Protein AF-A0A959CF99-F1 (afdb_monomer)

Radius of gyration: 17.55 Å; Cα contacts (8 Å, |Δi|>4): 174; chains: 1; bounding box: 44×39×46 Å

Solvent-accessible surface area (backbone atoms only — not comparable to full-atom values): 12104 Å² total; per-residue (Å²): 133,58,72,71,63,48,54,52,48,55,50,48,69,64,35,32,87,78,57,37,67,69,55,38,36,62,76,37,41,55,61,47,50,51,50,48,51,56,50,49,53,51,46,68,76,58,77,48,54,66,66,48,52,50,52,52,52,51,53,37,53,55,23,59,67,39,92,48,68,54,38,34,53,50,21,55,39,49,51,54,51,49,58,48,48,54,50,53,52,51,54,45,62,74,69,56,76,66,90,69,86,73,82,76,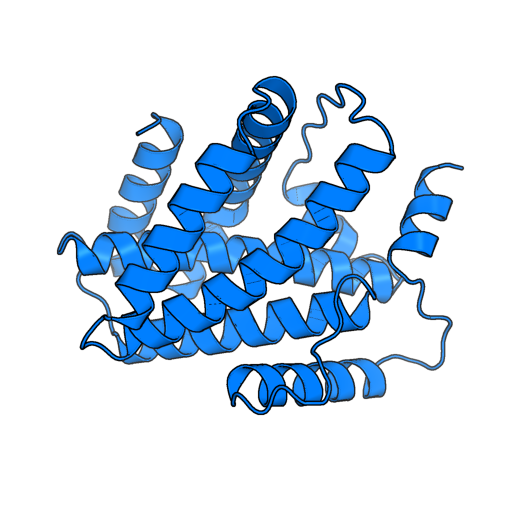56,57,67,57,48,57,53,36,50,72,44,91,48,64,49,49,22,40,49,26,51,28,51,53,33,48,41,46,45,53,40,51,53,53,52,51,52,34,38,77,69,71,74,42,92,76,64,60,66,62,50,41,51,49,50,54,50,36,42,22,51,28,50,12,31,34,40,67,29,60,72,40,76,84,61,87,88,54,78,51,68,63,50,49,48,15,54,51,50,29,52,54,54,57,71,70,50,72,98,67,87,78,49,37,52,76,50,54,55,58,61,74,75,110

Structure (mmCIF, N/CA/C/O backbone):
data_AF-A0A959CF99-F1
#
_entry.id   AF-A0A959CF99-F1
#
loop_
_atom_site.group_PDB
_atom_site.id
_atom_site.type_symbol
_atom_site.label_atom_id
_atom_site.label_alt_id
_atom_site.label_comp_id
_atom_site.label_asym_id
_atom_site.label_entity_id
_atom_site.label_seq_id
_atom_site.pdbx_PDB_ins_code
_atom_site.Cartn_x
_atom_site.Cartn_y
_atom_site.Cartn_z
_atom_site.occupancy
_atom_site.B_iso_or_equiv
_atom_site.auth_seq_id
_atom_site.auth_comp_id
_atom_site.auth_asym_id
_atom_site.auth_atom_id
_atom_site.pdbx_PDB_model_num
ATOM 1 N N . MET A 1 1 ? 3.946 9.523 20.138 1.00 56.31 1 MET A N 1
ATOM 2 C CA . MET A 1 1 ? 3.436 9.797 18.776 1.00 56.31 1 MET A CA 1
ATOM 3 C C . MET A 1 1 ? 3.945 11.173 18.366 1.00 56.31 1 MET A C 1
ATOM 5 O O . MET A 1 1 ? 4.042 12.015 19.250 1.00 56.31 1 MET A O 1
ATOM 9 N N . SER A 1 2 ? 4.379 11.394 17.120 1.00 71.50 2 SER A N 1
ATOM 10 C CA . SER A 1 2 ? 4.836 12.730 16.695 1.00 71.50 2 SER A CA 1
ATOM 11 C C . SER A 1 2 ? 3.634 13.654 16.459 1.00 71.50 2 SER A C 1
ATOM 13 O O . SER A 1 2 ? 2.541 13.170 16.168 1.00 71.50 2 SER A O 1
ATOM 15 N N . ARG A 1 3 ? 3.836 14.975 16.557 1.00 78.00 3 ARG A N 1
ATOM 16 C CA . ARG A 1 3 ? 2.791 15.983 16.298 1.00 78.00 3 ARG A CA 1
ATOM 17 C C . ARG A 1 3 ? 2.165 15.831 14.904 1.00 78.00 3 ARG A C 1
ATOM 19 O O . ARG A 1 3 ? 0.949 15.819 14.793 1.00 78.00 3 ARG A O 1
ATOM 26 N N . ALA A 1 4 ? 2.989 15.591 13.883 1.00 74.31 4 ALA A N 1
ATOM 27 C CA . ALA A 1 4 ? 2.528 15.392 12.506 1.00 74.31 4 ALA A CA 1
ATOM 28 C C . ALA A 1 4 ? 1.621 14.156 12.345 1.00 74.31 4 ALA A C 1
ATOM 30 O O . ALA A 1 4 ? 0.632 14.195 11.624 1.00 74.31 4 ALA A O 1
ATOM 31 N N . SER A 1 5 ? 1.919 13.051 13.042 1.00 78.50 5 SER A N 1
ATOM 32 C CA . SER A 1 5 ? 1.045 11.870 13.011 1.00 78.50 5 SER A CA 1
ATOM 33 C C . SER A 1 5 ? -0.289 12.106 13.718 1.00 78.50 5 SER A C 1
ATOM 35 O O . SER A 1 5 ? -1.276 11.486 13.339 1.00 78.50 5 SER A O 1
ATOM 37 N N . GLN A 1 6 ? -0.325 12.976 14.733 1.00 83.81 6 GLN A N 1
ATOM 38 C CA . GLN A 1 6 ? -1.572 13.343 15.401 1.00 83.81 6 GLN A CA 1
ATOM 39 C C . GLN A 1 6 ? -2.431 14.246 14.510 1.00 83.81 6 GLN A C 1
ATOM 41 O O . GLN A 1 6 ? -3.610 13.972 14.353 1.00 83.81 6 GLN A O 1
ATOM 46 N N . GLU A 1 7 ? -1.830 15.240 13.851 1.00 86.81 7 GLU A N 1
ATOM 47 C CA . GLU A 1 7 ? -2.536 16.124 12.911 1.00 86.81 7 GLU A CA 1
ATOM 48 C C . GLU A 1 7 ? -3.186 15.327 11.762 1.00 86.81 7 GLU A C 1
ATOM 50 O O . GLU A 1 7 ? -4.342 15.565 11.422 1.00 86.81 7 GLU A O 1
ATOM 55 N N . ILE A 1 8 ? -2.498 14.314 11.220 1.00 89.69 8 ILE A N 1
ATOM 56 C CA . ILE A 1 8 ? -3.073 13.396 10.220 1.00 89.69 8 ILE A CA 1
ATOM 57 C C . ILE A 1 8 ? -4.272 12.622 10.783 1.00 89.69 8 ILE A C 1
ATOM 59 O O . ILE A 1 8 ? -5.280 12.484 10.095 1.00 89.69 8 ILE A O 1
ATOM 63 N N . ILE A 1 9 ? -4.179 12.115 12.015 1.00 90.12 9 ILE A N 1
ATOM 64 C CA . ILE A 1 9 ? -5.287 11.397 12.659 1.00 90.12 9 ILE A CA 1
ATOM 65 C C . ILE A 1 9 ? -6.494 12.310 12.830 1.00 90.12 9 ILE A C 1
ATOM 67 O O . ILE A 1 9 ? -7.588 11.932 12.419 1.00 90.12 9 ILE A O 1
ATOM 71 N N . ASP A 1 10 ? -6.286 13.514 13.359 1.00 89.94 10 ASP A N 1
ATOM 72 C CA . ASP A 1 10 ? -7.356 14.484 13.586 1.00 89.94 10 ASP A CA 1
ATOM 73 C C . ASP A 1 10 ? -8.046 14.843 12.255 1.00 89.94 10 ASP A C 1
ATOM 75 O O . ASP A 1 10 ? -9.273 14.932 12.173 1.00 89.94 10 ASP A O 1
ATOM 79 N N . LEU A 1 11 ? -7.270 14.983 11.173 1.00 91.81 11 LEU A N 1
ATOM 80 C CA . LEU A 1 11 ? -7.802 15.222 9.832 1.00 91.81 11 LEU A CA 1
ATOM 81 C C . LEU A 1 11 ? -8.588 14.026 9.280 1.00 91.81 11 LEU A C 1
ATOM 83 O O . LEU A 1 11 ? -9.613 14.244 8.632 1.00 91.81 11 LEU A O 1
ATOM 87 N N . ILE A 1 12 ? -8.141 12.788 9.516 1.00 92.88 12 ILE A N 1
ATOM 88 C CA . ILE A 1 12 ? -8.877 11.577 9.119 1.00 92.88 12 ILE A CA 1
ATOM 89 C C . ILE A 1 12 ? -10.204 11.505 9.878 1.00 92.88 12 ILE A C 1
ATOM 91 O O . ILE A 1 12 ? -11.247 11.382 9.241 1.00 92.88 12 ILE A O 1
ATOM 95 N N . GLU A 1 13 ? -10.179 11.630 11.207 1.00 92.38 13 GLU A N 1
ATOM 96 C CA . GLU A 1 13 ? -11.376 11.581 12.057 1.00 92.38 13 GLU A CA 1
ATOM 97 C C . GLU A 1 13 ? -12.394 12.659 11.654 1.00 92.38 13 GLU A C 1
ATOM 99 O O . GLU A 1 13 ? -13.592 12.389 11.576 1.00 92.38 13 GLU A O 1
ATOM 104 N N . PHE A 1 14 ? -11.922 13.864 11.318 1.00 92.19 14 PHE A N 1
ATOM 105 C CA . PHE A 1 14 ? -12.788 14.961 10.894 1.00 92.19 14 PHE A CA 1
ATOM 106 C C . PHE A 1 14 ? -13.371 14.776 9.483 1.0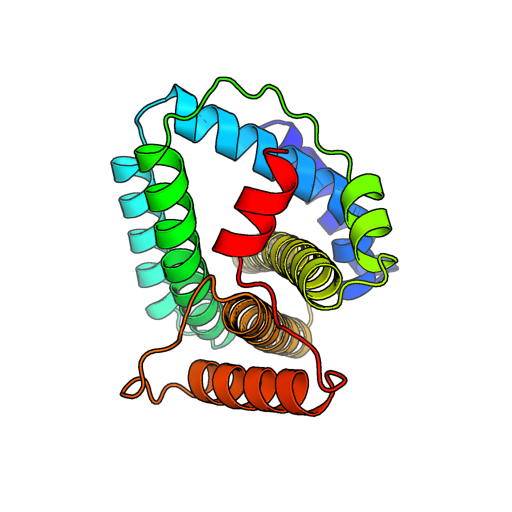0 92.19 14 PHE A C 1
ATOM 108 O O . PHE A 1 14 ? -14.553 15.051 9.262 1.00 92.19 14 PHE A O 1
ATOM 115 N N . ARG A 1 15 ? -12.552 14.363 8.504 1.00 93.38 15 ARG A N 1
ATOM 116 C CA . ARG A 1 15 ? -12.935 14.341 7.078 1.00 93.38 15 ARG A CA 1
ATOM 117 C C . ARG A 1 15 ? -13.672 13.072 6.670 1.00 93.38 15 ARG A C 1
ATOM 119 O O . ARG A 1 15 ? -14.562 13.161 5.822 1.00 93.38 15 ARG A O 1
ATOM 126 N N . LEU A 1 16 ? -13.332 11.924 7.258 1.00 92.31 16 LEU A N 1
ATOM 127 C CA . LEU A 1 16 ? -13.865 10.631 6.832 1.00 92.31 16 LEU A CA 1
ATOM 128 C C . LEU A 1 16 ? -15.401 10.575 6.844 1.00 92.31 16 LEU A C 1
ATOM 130 O O . LEU A 1 16 ? -15.962 10.170 5.825 1.00 92.31 16 LEU A O 1
ATOM 134 N N . PRO A 1 17 ? -16.105 11.050 7.894 1.00 90.12 17 PRO A N 1
ATOM 135 C CA . PRO A 1 17 ? -17.570 11.022 7.913 1.00 90.12 17 PRO A CA 1
ATOM 136 C C . PRO A 1 17 ? -18.222 11.918 6.850 1.00 90.12 17 PRO A C 1
ATOM 138 O O . PRO A 1 17 ? -19.379 11.717 6.502 1.00 90.12 17 PRO A O 1
ATOM 141 N N . GLN A 1 18 ? -17.499 12.927 6.352 1.00 92.31 18 GLN A N 1
ATOM 142 C CA . GLN A 1 18 ? -18.022 13.931 5.419 1.00 92.31 18 GLN A CA 1
ATOM 143 C C . GLN A 1 18 ? -17.747 13.573 3.955 1.00 92.31 18 GLN A C 1
ATOM 145 O O . GLN A 1 18 ? -18.551 13.888 3.083 1.00 92.31 18 GLN A O 1
ATOM 150 N N . LYS A 1 19 ? -16.588 12.963 3.686 1.00 92.69 19 LYS A N 1
ATOM 151 C CA . LYS A 1 19 ? -16.043 12.762 2.334 1.00 92.69 19 LYS A CA 1
ATOM 152 C C . LYS A 1 19 ? -15.896 11.290 1.940 1.00 92.69 19 LYS A C 1
ATOM 154 O O . LYS A 1 19 ? -15.653 10.986 0.778 1.00 92.69 19 LYS A O 1
ATOM 159 N N . GLY A 1 20 ? -16.020 10.370 2.896 1.00 93.12 20 GLY A N 1
ATOM 160 C CA . GLY A 1 20 ? -15.750 8.951 2.680 1.00 93.12 20 GLY A CA 1
ATOM 161 C C . GLY A 1 20 ? -14.254 8.624 2.617 1.00 93.12 20 GLY A C 1
ATOM 162 O O . GLY A 1 20 ? -13.389 9.502 2.719 1.00 93.12 20 GLY A O 1
ATOM 163 N N . LEU A 1 21 ? -13.948 7.331 2.480 1.00 94.00 21 LEU A N 1
ATOM 164 C CA . LEU A 1 21 ? -12.597 6.782 2.624 1.00 94.00 21 LEU A CA 1
ATOM 165 C C . LEU A 1 21 ? -11.630 7.239 1.532 1.00 94.00 21 LEU A C 1
ATOM 167 O O . LEU A 1 21 ? -10.561 7.769 1.842 1.00 94.00 21 LEU A O 1
ATOM 171 N N . ASP A 1 22 ? -12.009 7.058 0.268 1.00 94.25 22 ASP A N 1
ATOM 172 C CA . ASP A 1 22 ? -11.121 7.333 -0.864 1.00 94.25 22 ASP A CA 1
ATOM 173 C C . ASP A 1 22 ? -10.757 8.825 -0.961 1.00 94.25 22 ASP A C 1
ATOM 175 O O . ASP A 1 22 ? -9.572 9.164 -1.008 1.00 94.25 22 ASP A O 1
ATOM 179 N N . GLU A 1 23 ? -11.744 9.728 -0.891 1.00 95.56 23 GLU A N 1
ATOM 180 C CA . GLU A 1 23 ? -11.494 11.174 -0.967 1.00 95.56 23 GLU A CA 1
ATOM 181 C C . GLU A 1 23 ? -10.673 11.670 0.233 1.00 95.56 23 GLU A C 1
ATOM 183 O O . GLU A 1 23 ? -9.749 12.471 0.064 1.00 95.56 23 GLU A O 1
ATOM 188 N N . THR A 1 24 ? -10.955 11.164 1.440 1.00 95.75 24 THR A N 1
ATOM 189 C CA . THR A 1 24 ? -10.210 11.544 2.649 1.00 95.75 24 THR A CA 1
ATOM 190 C C . THR A 1 24 ? -8.742 11.162 2.541 1.00 95.75 24 THR A C 1
ATOM 192 O O . THR A 1 24 ? -7.877 12.009 2.758 1.00 95.75 24 THR A O 1
ATOM 195 N N . ILE A 1 25 ? -8.444 9.914 2.165 1.00 96.50 25 ILE A N 1
ATOM 196 C CA . ILE A 1 25 ? -7.063 9.435 2.058 1.00 96.50 25 ILE A CA 1
ATOM 197 C C . ILE A 1 25 ? -6.319 10.161 0.931 1.00 96.50 25 ILE A C 1
ATOM 199 O O . ILE A 1 25 ? -5.191 10.612 1.138 1.00 96.50 25 ILE A O 1
ATOM 203 N N . ARG A 1 26 ? -6.933 10.327 -0.249 1.00 95.94 26 ARG A N 1
ATOM 204 C CA . ARG A 1 26 ? -6.304 11.044 -1.375 1.00 95.94 26 ARG A CA 1
ATOM 205 C C . ARG A 1 26 ? -6.007 12.499 -1.042 1.00 95.94 26 ARG A C 1
ATOM 207 O O . ARG A 1 26 ? -4.943 12.999 -1.397 1.00 95.94 26 ARG A O 1
ATOM 214 N N . GLY A 1 27 ? -6.914 13.160 -0.325 1.00 94.94 27 GLY A N 1
ATOM 215 C CA . GLY A 1 27 ? -6.742 14.537 0.135 1.00 94.94 27 GLY A CA 1
ATOM 216 C C . GLY A 1 27 ? -5.634 14.730 1.178 1.00 94.94 27 GLY A C 1
ATOM 217 O O . GLY A 1 27 ? -5.359 15.873 1.533 1.00 94.94 27 GLY A O 1
ATOM 218 N N . LEU A 1 28 ? -5.028 13.643 1.669 1.00 95.81 28 LEU A N 1
ATOM 219 C CA . LEU A 1 28 ? -3.917 13.632 2.628 1.00 95.81 28 LEU A CA 1
ATOM 220 C C . LEU A 1 28 ? -2.621 13.067 2.024 1.00 95.81 28 LEU A C 1
ATOM 222 O O . LEU A 1 28 ? -1.639 12.855 2.732 1.00 95.81 28 LEU A O 1
ATOM 226 N N . PHE A 1 29 ? -2.578 12.813 0.711 1.00 95.31 29 PHE A N 1
ATOM 227 C CA . PHE A 1 29 ? -1.364 12.334 0.044 1.00 95.31 29 PHE A CA 1
ATOM 228 C C . PHE A 1 29 ? -0.125 13.213 0.275 1.00 95.31 29 PHE A C 1
ATOM 230 O O . PHE A 1 29 ? 0.939 12.630 0.509 1.00 95.31 29 PHE A O 1
ATOM 237 N N . PRO A 1 30 ? -0.210 14.560 0.245 1.00 93.12 30 PRO A N 1
ATOM 238 C CA . PRO A 1 30 ? 0.932 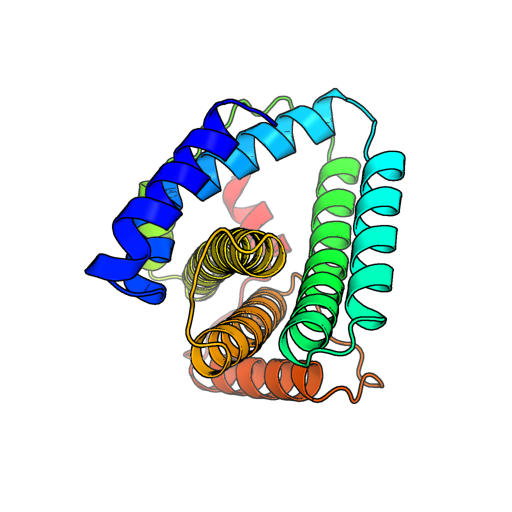15.403 0.584 1.00 93.12 30 PRO A CA 1
ATOM 239 C C . PRO A 1 30 ? 1.445 15.149 2.006 1.00 93.12 30 PRO A C 1
ATOM 241 O O . PRO A 1 30 ? 2.643 14.936 2.186 1.00 93.12 30 PRO A O 1
ATOM 244 N N . ASP A 1 31 ? 0.540 15.068 2.985 1.00 92.94 31 ASP A N 1
ATOM 245 C CA . ASP A 1 31 ? 0.875 14.850 4.396 1.00 92.94 31 ASP A CA 1
ATOM 246 C C . ASP A 1 31 ? 1.504 13.465 4.628 1.00 92.94 31 ASP A C 1
ATOM 248 O O . ASP A 1 31 ? 2.502 13.329 5.342 1.00 92.94 31 ASP A O 1
ATOM 252 N N . PHE A 1 32 ? 0.969 12.420 3.984 1.00 93.38 32 PHE A N 1
ATOM 253 C CA . PHE A 1 32 ? 1.547 11.075 4.048 1.00 93.38 32 PHE A CA 1
ATOM 254 C C . PHE A 1 32 ? 2.937 11.017 3.413 1.00 93.38 32 PHE A C 1
ATOM 256 O O . PHE A 1 32 ? 3.834 10.370 3.962 1.00 93.38 32 PHE A O 1
ATOM 263 N N . LEU A 1 33 ? 3.143 11.698 2.281 1.00 92.12 33 LEU A N 1
ATOM 264 C CA . LEU A 1 33 ? 4.447 11.745 1.625 1.00 92.12 33 LEU A CA 1
ATOM 265 C C . LEU A 1 33 ? 5.473 12.450 2.515 1.00 92.12 33 LEU A C 1
ATOM 267 O O . LEU A 1 33 ? 6.557 11.909 2.738 1.00 92.12 33 LEU A O 1
ATOM 271 N N . GLU A 1 34 ? 5.116 13.604 3.076 1.00 89.12 34 GLU A N 1
ATOM 272 C CA . GLU A 1 34 ? 5.976 14.352 3.992 1.00 89.12 34 GLU A CA 1
ATOM 273 C C . GLU A 1 34 ? 6.340 13.515 5.228 1.00 89.12 34 GLU A C 1
ATOM 275 O O . GLU A 1 34 ? 7.517 13.399 5.590 1.00 89.12 34 GLU A O 1
ATOM 280 N N . LEU A 1 35 ? 5.351 12.868 5.857 1.00 87.31 35 LEU A N 1
ATOM 281 C CA . LEU A 1 35 ? 5.587 11.990 7.001 1.00 87.31 35 LEU A CA 1
ATOM 282 C C . LEU A 1 35 ? 6.542 10.848 6.635 1.00 87.31 35 LEU A C 1
ATOM 284 O O . LEU A 1 35 ? 7.470 10.550 7.392 1.00 87.31 35 LEU A O 1
ATOM 288 N N . ARG A 1 36 ? 6.343 10.218 5.474 1.00 87.25 36 ARG A N 1
ATOM 289 C CA . ARG A 1 36 ? 7.182 9.115 5.002 1.00 87.25 36 ARG A CA 1
ATOM 290 C C . ARG A 1 36 ? 8.622 9.556 4.758 1.00 87.25 36 ARG A C 1
ATOM 292 O O . ARG A 1 36 ? 9.534 8.841 5.173 1.00 87.25 36 ARG A O 1
ATOM 299 N N . LEU A 1 37 ? 8.841 10.721 4.145 1.00 85.38 37 LEU A N 1
ATOM 300 C CA . LEU A 1 37 ? 10.181 11.278 3.935 1.00 85.38 37 LEU A CA 1
ATOM 301 C C . LEU A 1 37 ? 10.884 11.549 5.274 1.00 85.38 37 LEU A C 1
ATOM 303 O O . LEU A 1 37 ? 12.015 11.097 5.466 1.00 85.38 37 LEU A O 1
ATOM 307 N N . LYS A 1 38 ? 10.190 12.162 6.245 1.00 81.56 38 LYS A N 1
ATOM 308 C CA . LYS A 1 38 ? 10.717 12.381 7.608 1.00 81.56 38 LYS A CA 1
ATOM 309 C C . LYS A 1 38 ? 11.081 11.069 8.306 1.00 81.56 38 LYS A C 1
ATOM 311 O O . LYS A 1 38 ? 12.138 10.960 8.929 1.00 81.56 38 LYS A O 1
ATOM 316 N N . VAL A 1 39 ? 10.223 10.051 8.201 1.00 79.81 39 VAL A N 1
ATOM 317 C CA . VAL A 1 39 ? 10.494 8.718 8.764 1.00 79.81 39 VAL A CA 1
ATOM 318 C C . VAL A 1 39 ? 11.689 8.063 8.070 1.00 79.81 39 VAL A C 1
ATOM 320 O O . VAL A 1 39 ? 12.532 7.486 8.755 1.00 79.81 39 VAL A O 1
ATOM 323 N N . GLY A 1 40 ? 11.795 8.169 6.745 1.00 77.44 40 GLY A N 1
ATOM 324 C CA . GLY A 1 40 ? 12.915 7.648 5.962 1.00 77.44 40 GLY A CA 1
ATOM 325 C C . GLY A 1 40 ? 14.251 8.269 6.371 1.00 77.44 40 GLY A C 1
ATOM 326 O O . GLY A 1 40 ? 15.185 7.538 6.700 1.00 77.44 40 GLY A O 1
ATOM 327 N N . GLN A 1 41 ? 14.312 9.601 6.451 1.00 76.81 41 GLN A N 1
ATOM 328 C CA . GLN A 1 41 ? 15.489 10.342 6.923 1.00 76.81 41 GLN A CA 1
ATOM 329 C C . GLN A 1 41 ? 15.893 9.909 8.335 1.00 76.81 41 GLN A C 1
ATOM 331 O O . GLN A 1 41 ? 17.052 9.581 8.587 1.00 76.81 41 GLN A O 1
ATOM 336 N N . TRP A 1 42 ? 14.922 9.813 9.248 1.00 75.25 42 TRP A N 1
ATOM 337 C CA . TRP A 1 42 ? 15.170 9.358 10.614 1.00 75.25 42 TRP A CA 1
ATOM 338 C C . TRP A 1 42 ? 15.706 7.914 10.667 1.00 75.25 42 TRP A C 1
ATOM 340 O O . TRP A 1 42 ? 16.601 7.613 11.459 1.00 75.25 42 TRP A O 1
ATOM 350 N N . ILE A 1 43 ? 15.192 7.009 9.824 1.00 73.06 43 ILE A N 1
ATOM 351 C CA . ILE A 1 43 ? 15.655 5.613 9.747 1.00 73.06 43 ILE A CA 1
ATOM 352 C C . ILE A 1 43 ? 17.106 5.542 9.257 1.00 73.06 43 ILE A C 1
ATOM 354 O O . ILE A 1 43 ? 17.893 4.775 9.818 1.00 73.06 43 ILE A O 1
ATOM 358 N N . ILE A 1 44 ? 17.445 6.323 8.229 1.00 72.31 44 ILE A N 1
ATOM 359 C CA . ILE A 1 44 ? 18.788 6.377 7.642 1.00 72.31 44 ILE A CA 1
ATOM 360 C C . ILE A 1 44 ? 19.789 6.947 8.656 1.00 72.31 44 ILE A C 1
ATOM 362 O O . ILE A 1 44 ? 20.832 6.339 8.881 1.00 72.31 44 ILE A O 1
ATOM 366 N N . ALA A 1 45 ? 19.443 8.047 9.330 1.00 72.50 45 ALA A N 1
ATOM 367 C CA . ALA A 1 45 ? 20.308 8.694 10.317 1.00 72.50 45 ALA A CA 1
ATOM 368 C C . ALA A 1 45 ? 20.510 7.859 11.597 1.00 72.50 45 ALA A C 1
ATOM 370 O O . ALA A 1 45 ? 21.552 7.934 12.243 1.00 72.50 45 ALA A O 1
ATOM 371 N N . GLY A 1 46 ? 19.507 7.071 11.995 1.00 64.38 46 GLY A N 1
ATOM 372 C CA . GLY A 1 46 ? 19.456 6.464 13.325 1.00 64.38 46 GLY A CA 1
ATOM 373 C C . GLY A 1 46 ? 20.041 5.056 13.471 1.00 64.38 46 GLY A C 1
ATOM 374 O O . GLY A 1 46 ? 19.961 4.525 14.576 1.00 64.38 46 GLY A O 1
ATOM 375 N N . ASN A 1 47 ? 20.530 4.404 12.405 1.00 60.12 47 ASN A N 1
ATOM 376 C CA . ASN A 1 47 ? 21.016 3.003 12.396 1.00 60.12 47 ASN A CA 1
ATOM 377 C C . ASN A 1 47 ? 20.104 1.962 13.109 1.00 60.12 47 ASN A C 1
ATOM 379 O O . ASN A 1 47 ? 20.515 0.842 13.397 1.00 60.12 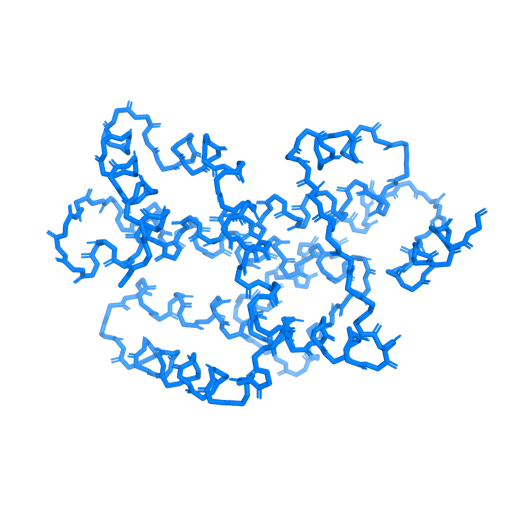47 ASN A O 1
ATOM 383 N N . ASN A 1 48 ? 18.828 2.283 13.352 1.00 64.69 48 ASN A N 1
ATOM 384 C CA . ASN A 1 48 ? 17.888 1.508 14.179 1.00 64.69 48 ASN A CA 1
ATOM 385 C C . ASN A 1 48 ? 16.964 0.586 13.359 1.00 64.69 48 ASN A C 1
ATOM 387 O O . ASN A 1 48 ? 15.894 0.177 13.823 1.00 64.69 48 ASN A O 1
ATOM 391 N N . LEU A 1 49 ? 17.351 0.270 12.120 1.00 69.00 49 LEU A N 1
ATOM 392 C CA . LEU A 1 49 ? 16.498 -0.448 11.172 1.00 69.00 49 LEU A CA 1
ATOM 393 C C . LEU A 1 49 ? 16.095 -1.840 11.676 1.00 69.00 49 LEU A C 1
ATOM 395 O O . LEU A 1 49 ? 14.938 -2.221 11.539 1.00 69.00 49 LEU A O 1
ATOM 399 N N . GLU A 1 50 ? 17.020 -2.582 12.288 1.00 70.19 50 GLU A N 1
ATOM 400 C CA . GLU A 1 50 ? 16.751 -3.946 12.760 1.00 70.19 50 GLU A CA 1
ATOM 401 C C . GLU A 1 50 ? 15.704 -3.970 13.872 1.00 70.19 50 GLU A C 1
ATOM 403 O O . GLU A 1 50 ? 14.710 -4.685 13.764 1.00 70.19 50 GLU A O 1
ATOM 408 N N . ARG A 1 51 ? 15.851 -3.111 14.891 1.00 73.06 51 ARG A N 1
ATOM 409 C CA . ARG A 1 51 ? 14.866 -2.990 15.981 1.00 73.06 51 ARG A CA 1
ATOM 410 C C . ARG A 1 51 ? 13.472 -2.654 15.451 1.00 73.06 51 ARG A C 1
ATOM 412 O O . ARG A 1 51 ? 12.482 -3.205 15.928 1.00 73.06 51 ARG A O 1
ATOM 419 N N . ARG A 1 52 ? 13.384 -1.776 14.447 1.00 72.44 52 ARG A N 1
ATOM 420 C CA . ARG A 1 52 ? 12.104 -1.409 13.826 1.00 72.44 52 ARG A CA 1
ATOM 421 C C . ARG A 1 52 ? 11.532 -2.510 12.943 1.00 72.44 52 ARG A C 1
ATOM 423 O O . ARG A 1 52 ? 10.332 -2.750 13.005 1.00 72.44 52 ARG A O 1
ATOM 430 N N . SER A 1 53 ? 12.374 -3.209 12.188 1.00 72.31 53 SER A N 1
ATOM 431 C CA . SER A 1 53 ? 11.964 -4.383 11.416 1.00 72.31 53 SER A CA 1
ATOM 432 C C . SER A 1 53 ? 11.350 -5.447 12.328 1.00 72.31 53 SER A C 1
ATOM 434 O O . SER A 1 53 ? 10.302 -5.997 11.998 1.00 72.31 53 SER A O 1
ATOM 436 N N . THR A 1 54 ? 11.941 -5.692 13.502 1.00 78.88 54 THR A N 1
ATOM 437 C CA . THR A 1 54 ? 11.389 -6.622 14.499 1.00 78.88 54 THR A CA 1
ATOM 438 C C . THR A 1 54 ? 10.042 -6.148 15.045 1.00 78.88 54 THR A C 1
ATOM 440 O O . THR A 1 54 ? 9.116 -6.949 15.142 1.00 78.88 54 THR A O 1
ATOM 443 N N . ALA A 1 55 ? 9.893 -4.856 15.359 1.00 77.00 55 ALA A N 1
ATOM 444 C CA . ALA A 1 55 ? 8.624 -4.305 15.841 1.00 77.00 55 ALA A CA 1
ATOM 445 C C . ALA A 1 55 ? 7.497 -4.420 14.797 1.00 77.00 55 ALA A C 1
ATOM 447 O O . ALA A 1 55 ? 6.391 -4.838 15.133 1.00 77.00 55 ALA A O 1
ATOM 448 N N . VAL A 1 56 ? 7.788 -4.112 13.527 1.00 73.56 56 VAL A N 1
ATOM 449 C CA . VAL A 1 56 ? 6.837 -4.286 12.416 1.00 73.56 56 VAL A CA 1
ATOM 450 C C . VAL A 1 56 ? 6.476 -5.758 12.249 1.00 73.56 56 VAL A C 1
ATOM 452 O O . VAL A 1 56 ? 5.298 -6.087 12.168 1.00 73.56 56 VAL A O 1
ATOM 455 N N . HIS A 1 57 ? 7.466 -6.655 12.258 1.00 77.56 57 HIS A N 1
ATOM 456 C CA . HIS A 1 57 ? 7.215 -8.089 12.138 1.00 77.56 57 HIS A CA 1
ATOM 457 C C . HIS A 1 57 ? 6.327 -8.613 13.271 1.00 77.56 57 HIS A C 1
ATOM 459 O O . HIS A 1 57 ? 5.364 -9.325 13.003 1.00 77.56 57 HIS A O 1
ATOM 465 N N . LYS A 1 58 ? 6.587 -8.204 14.519 1.00 82.25 58 LYS A N 1
ATOM 466 C CA . LYS A 1 58 ? 5.734 -8.550 15.660 1.00 82.25 58 LYS A CA 1
ATOM 467 C C . LYS A 1 58 ? 4.298 -8.072 15.444 1.00 82.25 58 LYS A C 1
ATOM 469 O O . LYS A 1 58 ? 3.373 -8.849 15.641 1.00 82.25 58 LYS A O 1
ATOM 474 N N . LYS A 1 59 ? 4.109 -6.830 14.987 1.00 78.81 59 LYS A N 1
ATOM 475 C CA . LYS A 1 59 ? 2.767 -6.294 14.739 1.00 78.81 59 LYS A CA 1
ATOM 476 C C . LYS A 1 59 ? 2.029 -7.051 13.633 1.00 78.81 59 LYS A C 1
ATOM 478 O O . LYS A 1 59 ? 0.840 -7.304 13.768 1.00 78.81 59 LYS A O 1
ATOM 483 N N . VAL A 1 60 ? 2.729 -7.444 12.570 1.00 75.31 60 VAL A N 1
ATOM 484 C CA . VAL A 1 60 ? 2.169 -8.295 11.509 1.00 75.31 60 VAL A CA 1
ATOM 485 C C . VAL A 1 60 ? 1.715 -9.645 12.074 1.00 75.31 60 VAL A C 1
ATOM 487 O O . VAL A 1 60 ? 0.614 -10.082 11.767 1.00 75.31 60 VAL A O 1
ATOM 490 N N . GLN A 1 61 ? 2.511 -10.277 12.944 1.00 79.69 61 GLN A N 1
ATOM 491 C CA . GLN A 1 61 ? 2.123 -11.533 13.601 1.00 79.69 61 GLN A CA 1
ATOM 492 C C . GLN A 1 61 ? 0.899 -11.369 14.514 1.00 79.69 61 GLN A C 1
ATOM 494 O O . GLN A 1 61 ? 0.008 -12.209 14.483 1.00 79.69 61 GLN A O 1
ATOM 499 N N . GLU A 1 62 ? 0.816 -10.274 15.279 1.00 82.69 62 GLU A N 1
ATOM 500 C CA . GLU A 1 62 ? -0.375 -9.953 16.083 1.00 82.69 62 GLU A CA 1
ATOM 501 C C . GLU A 1 62 ? -1.631 -9.818 15.207 1.00 82.69 62 GLU A C 1
ATOM 503 O O . GLU A 1 62 ? -2.694 -10.291 15.587 1.00 82.69 62 GLU A O 1
ATOM 508 N N . LEU A 1 63 ? -1.514 -9.202 14.026 1.00 78.62 63 LEU A N 1
ATOM 509 C CA . LEU A 1 63 ? -2.635 -9.047 13.093 1.00 78.62 63 LEU A CA 1
ATOM 510 C C . LEU A 1 63 ? -3.028 -10.362 12.407 1.00 78.62 63 LEU A C 1
ATOM 512 O O . LEU A 1 63 ? -4.210 -10.594 12.183 1.00 78.62 63 LEU A O 1
ATOM 516 N N . TYR A 1 64 ? -2.072 -11.253 12.130 1.00 77.94 64 TYR A N 1
ATOM 517 C CA . TYR A 1 64 ? -2.383 -12.609 11.658 1.00 77.94 64 TYR A CA 1
ATOM 518 C C . TYR A 1 64 ? -3.147 -13.437 12.697 1.00 77.94 64 TYR A C 1
ATOM 520 O O . TYR A 1 64 ? -3.879 -14.350 12.331 1.00 77.94 64 TYR A O 1
ATOM 528 N N . GLN A 1 65 ? -2.975 -13.125 13.982 1.00 82.06 65 GLN A N 1
ATOM 529 C CA . GLN A 1 65 ? -3.711 -13.748 15.082 1.00 82.06 65 GLN A CA 1
ATOM 530 C C . GLN A 1 65 ? -5.058 -13.066 15.357 1.00 82.06 65 GLN A C 1
ATOM 532 O O . GLN A 1 65 ? -5.759 -13.479 16.278 1.00 82.06 65 GLN A O 1
ATOM 537 N N . SER A 1 66 ? -5.421 -12.030 14.593 1.00 79.62 66 SER A N 1
ATOM 538 C CA . SER A 1 66 ? -6.705 -11.358 14.761 1.00 79.62 66 SER A CA 1
ATOM 539 C C . SER A 1 66 ? -7.855 -12.281 14.366 1.00 79.62 66 SER A C 1
ATOM 541 O O . SER A 1 66 ? -7.797 -12.974 13.346 1.00 79.62 66 SER A O 1
ATOM 543 N N . GLU A 1 67 ? -8.916 -12.271 15.171 1.00 79.38 67 GLU A N 1
ATOM 544 C CA . GLU A 1 67 ? -10.148 -13.019 14.890 1.00 79.38 67 GLU A CA 1
ATOM 545 C C . GLU A 1 67 ? -10.995 -12.347 13.797 1.00 79.38 67 GLU A C 1
ATOM 547 O O . GLU A 1 67 ? -11.863 -12.987 13.207 1.00 79.38 67 GLU A O 1
ATOM 552 N N . ASP A 1 68 ? -10.739 -11.068 13.504 1.00 86.56 68 ASP A N 1
ATOM 553 C CA . ASP A 1 68 ? -11.441 -10.322 12.466 1.00 86.56 68 ASP A CA 1
ATOM 554 C C . ASP A 1 68 ? -10.754 -10.422 11.092 1.00 86.56 68 ASP A C 1
ATOM 556 O O . ASP A 1 68 ? -9.526 -10.387 10.963 1.00 86.56 68 ASP A O 1
ATOM 560 N N . GLU A 1 69 ? -11.572 -10.516 10.041 1.00 88.00 69 GLU A N 1
ATOM 561 C CA . GLU A 1 69 ? -11.109 -10.664 8.656 1.00 88.00 69 GLU A CA 1
ATOM 562 C C . GLU A 1 69 ? -10.272 -9.460 8.189 1.00 88.00 69 GLU A C 1
ATOM 564 O O . GLU A 1 69 ? -9.290 -9.627 7.464 1.00 88.00 69 GLU A O 1
ATOM 569 N N . VAL A 1 70 ? -10.617 -8.245 8.635 1.00 90.12 70 VAL A N 1
ATOM 570 C CA . VAL A 1 70 ? -9.918 -7.005 8.258 1.00 90.12 70 VAL A CA 1
ATOM 571 C C . VAL A 1 70 ? -8.463 -7.053 8.733 1.00 90.12 70 VAL A C 1
ATOM 573 O O . VAL A 1 70 ? -7.550 -6.721 7.974 1.00 90.12 70 VAL A O 1
ATOM 576 N N . GLY A 1 71 ? -8.236 -7.514 9.963 1.00 89.31 71 GLY A N 1
ATOM 577 C CA . GLY A 1 71 ? -6.926 -7.687 10.574 1.00 89.31 71 GLY A CA 1
ATOM 578 C C . GLY A 1 71 ? -6.065 -8.688 9.813 1.00 89.31 71 GLY A C 1
ATOM 579 O O . GLY A 1 71 ? -4.904 -8.392 9.525 1.00 89.31 71 GLY A O 1
ATOM 580 N N . GLN A 1 72 ? -6.638 -9.820 9.394 1.00 89.25 72 GLN A N 1
ATOM 581 C CA . GLN A 1 72 ? -5.928 -10.823 8.591 1.00 89.25 72 GLN A CA 1
ATOM 582 C C . GLN A 1 72 ? -5.554 -10.288 7.202 1.00 89.25 72 GLN A C 1
ATOM 584 O O . GLN A 1 72 ? -4.404 -10.412 6.776 1.00 89.25 72 GLN A O 1
ATOM 589 N N . ILE A 1 73 ? -6.484 -9.612 6.518 1.00 91.81 73 ILE A N 1
ATOM 590 C CA . ILE A 1 73 ? -6.220 -8.951 5.230 1.00 91.81 73 ILE A CA 1
ATOM 591 C C . ILE A 1 73 ? -5.118 -7.894 5.384 1.00 91.81 73 ILE A C 1
ATOM 593 O O . ILE A 1 73 ? -4.220 -7.794 4.543 1.00 91.81 73 ILE A O 1
ATOM 597 N N . MET A 1 74 ? -5.173 -7.098 6.454 1.00 93.44 74 MET A N 1
ATOM 598 C CA . MET A 1 74 ? -4.157 -6.095 6.751 1.00 93.44 74 MET A CA 1
ATOM 599 C C . MET A 1 74 ? -2.793 -6.747 7.007 1.00 93.44 74 MET A C 1
ATOM 601 O O . MET A 1 74 ? -1.778 -6.236 6.534 1.00 93.44 74 MET A O 1
ATOM 605 N N . ALA A 1 75 ? -2.749 -7.890 7.696 1.00 90.88 75 ALA A N 1
ATOM 606 C CA . ALA A 1 75 ? -1.519 -8.644 7.922 1.00 90.88 75 ALA A CA 1
ATOM 607 C C . ALA A 1 75 ? -0.886 -9.120 6.604 1.00 90.88 75 ALA A C 1
ATOM 609 O O . ALA A 1 75 ? 0.311 -8.909 6.391 1.00 90.88 75 ALA A O 1
ATOM 610 N N . GLU A 1 76 ? -1.683 -9.684 5.690 1.00 91.06 76 GLU A N 1
ATOM 611 C CA . GLU A 1 76 ? -1.222 -10.087 4.354 1.00 91.06 76 GLU A CA 1
ATOM 612 C C . GLU A 1 76 ? -0.684 -8.898 3.548 1.00 91.06 76 GLU A C 1
ATOM 614 O O . GLU A 1 76 ? 0.399 -8.964 2.958 1.00 91.06 76 GLU A O 1
ATOM 619 N N . ALA A 1 77 ? -1.409 -7.779 3.552 1.00 92.75 77 ALA A N 1
ATOM 620 C CA . ALA A 1 77 ? -1.009 -6.570 2.843 1.00 92.75 77 ALA A CA 1
ATOM 621 C C . ALA A 1 77 ? 0.288 -5.956 3.404 1.00 92.75 77 ALA A C 1
ATOM 623 O O . ALA A 1 77 ? 1.164 -5.519 2.645 1.00 92.75 77 ALA A O 1
ATOM 624 N N . LEU A 1 78 ? 0.444 -5.948 4.731 1.00 92.00 78 LEU A N 1
ATOM 625 C CA . LEU A 1 78 ? 1.660 -5.488 5.401 1.00 92.00 78 LEU A CA 1
ATOM 626 C C . LEU A 1 78 ? 2.848 -6.415 5.134 1.00 92.00 78 LEU A C 1
ATOM 628 O O . LEU A 1 78 ? 3.965 -5.921 4.989 1.00 92.00 78 LEU A O 1
ATOM 632 N N . ASP A 1 79 ? 2.634 -7.728 5.035 1.00 90.31 79 ASP A N 1
ATOM 633 C CA . ASP A 1 79 ? 3.684 -8.696 4.701 1.00 90.31 79 ASP A CA 1
ATOM 634 C C . ASP A 1 79 ? 4.266 -8.431 3.301 1.00 90.31 79 ASP A C 1
ATOM 636 O O . ASP A 1 79 ? 5.483 -8.292 3.141 1.00 90.31 79 ASP A O 1
ATOM 640 N N . ILE A 1 80 ? 3.401 -8.222 2.301 1.00 91.31 80 ILE A N 1
ATOM 641 C CA . ILE A 1 80 ? 3.809 -7.843 0.935 1.00 91.31 80 ILE A CA 1
ATOM 642 C C . ILE A 1 80 ? 4.559 -6.509 0.942 1.00 91.31 80 ILE A C 1
ATOM 644 O O . ILE A 1 80 ? 5.660 -6.396 0.395 1.00 91.31 80 ILE A O 1
ATOM 648 N N . THR A 1 81 ? 3.997 -5.498 1.606 1.00 89.44 81 THR A N 1
ATOM 649 C CA . THR A 1 81 ? 4.608 -4.164 1.690 1.00 89.44 81 THR A CA 1
ATOM 650 C C . THR A 1 81 ? 5.964 -4.212 2.400 1.00 89.44 81 THR A C 1
ATOM 652 O O . THR A 1 81 ? 6.909 -3.529 1.994 1.00 89.44 81 THR A O 1
ATOM 655 N N . SER A 1 82 ? 6.109 -5.067 3.419 1.00 87.69 82 SER A N 1
ATOM 656 C CA . SER A 1 82 ? 7.371 -5.308 4.123 1.00 87.69 82 SER A CA 1
ATOM 657 C C . SER A 1 82 ? 8.407 -5.969 3.216 1.00 87.69 82 SER A C 1
ATOM 659 O O . SER A 1 82 ? 9.563 -5.536 3.192 1.00 87.69 82 SER A O 1
ATOM 661 N N . ALA A 1 83 ? 8.012 -6.981 2.438 1.00 88.62 83 ALA A N 1
ATOM 662 C CA . ALA A 1 83 ? 8.894 -7.650 1.486 1.00 88.62 83 ALA A CA 1
ATOM 663 C C . ALA A 1 83 ? 9.450 -6.666 0.442 1.00 88.62 83 ALA A C 1
ATOM 665 O O . ALA A 1 83 ? 10.661 -6.638 0.210 1.00 88.62 83 ALA A O 1
ATOM 666 N N . ILE A 1 84 ? 8.595 -5.805 -0.117 1.00 89.62 84 ILE A N 1
ATOM 667 C CA . ILE A 1 84 ? 8.992 -4.767 -1.080 1.00 89.62 84 ILE A CA 1
ATOM 668 C C . ILE A 1 84 ? 9.906 -3.726 -0.414 1.00 89.62 84 ILE A C 1
ATOM 670 O O . ILE A 1 84 ? 10.987 -3.425 -0.923 1.00 89.62 84 ILE A O 1
ATOM 674 N N . SER A 1 85 ? 9.530 -3.224 0.765 1.00 84.38 85 SER A N 1
ATOM 675 C CA . SER A 1 85 ? 10.310 -2.213 1.496 1.00 84.38 85 SER A CA 1
ATOM 676 C C . SER A 1 85 ? 11.721 -2.694 1.842 1.00 84.38 85 SER A C 1
ATOM 678 O O . SER A 1 85 ? 12.675 -1.920 1.771 1.00 84.38 85 SER A O 1
ATOM 680 N N . LYS A 1 86 ? 11.893 -3.981 2.175 1.00 83.38 86 LYS A N 1
ATOM 681 C CA . LYS A 1 86 ? 13.216 -4.577 2.432 1.00 83.38 86 LYS A CA 1
ATOM 682 C C . LYS A 1 86 ? 14.129 -4.518 1.206 1.00 83.38 86 LYS A C 1
ATOM 684 O O . LYS A 1 86 ? 15.327 -4.287 1.370 1.00 83.38 86 LYS A O 1
ATOM 689 N N . ILE A 1 87 ? 13.587 -4.700 0.000 1.00 85.00 87 ILE A N 1
ATOM 690 C CA . ILE A 1 87 ? 14.357 -4.594 -1.249 1.00 85.00 87 ILE A CA 1
ATOM 691 C C . ILE A 1 87 ? 14.836 -3.156 -1.447 1.00 85.00 87 ILE A C 1
ATOM 693 O O . ILE A 1 87 ? 16.036 -2.943 -1.630 1.00 85.00 87 ILE A O 1
ATOM 697 N N . ILE A 1 88 ? 13.928 -2.182 -1.313 1.00 79.75 88 ILE A N 1
ATOM 698 C CA . ILE A 1 88 ? 14.240 -0.748 -1.431 1.00 79.75 88 ILE A CA 1
ATOM 699 C C . ILE A 1 88 ? 15.348 -0.366 -0.441 1.00 79.75 88 ILE A C 1
ATOM 701 O O . ILE A 1 88 ? 16.375 0.193 -0.819 1.00 79.75 88 ILE A O 1
ATOM 705 N N . LEU A 1 89 ? 15.188 -0.727 0.834 1.00 76.31 89 LEU A N 1
ATOM 706 C CA . LEU A 1 89 ? 16.153 -0.394 1.884 1.00 76.31 89 LEU A CA 1
ATOM 707 C C . LEU A 1 89 ? 17.529 -1.036 1.654 1.00 76.31 89 LEU A C 1
ATOM 709 O O . LEU A 1 89 ? 18.553 -0.413 1.940 1.00 76.31 89 LEU A O 1
ATOM 713 N N . LYS A 1 90 ? 17.576 -2.268 1.129 1.00 76.31 90 LYS A N 1
ATOM 714 C CA . LYS A 1 90 ? 18.837 -2.938 0.778 1.00 76.31 90 LYS A CA 1
ATOM 715 C C . LYS A 1 90 ? 19.565 -2.192 -0.344 1.00 76.31 90 LYS A C 1
ATOM 717 O O . LYS A 1 90 ? 20.777 -2.005 -0.246 1.00 76.31 90 LYS A O 1
ATOM 722 N N . GLN A 1 91 ? 18.834 -1.740 -1.364 1.00 72.75 91 GLN A N 1
ATOM 723 C CA . GLN A 1 91 ? 19.394 -0.953 -2.466 1.00 72.75 91 GLN A CA 1
ATOM 724 C C . GLN A 1 91 ? 19.940 0.395 -1.973 1.00 72.75 91 GLN A C 1
ATOM 726 O O . GLN A 1 91 ? 21.091 0.718 -2.266 1.00 72.75 91 GLN A O 1
ATOM 731 N N . VAL A 1 92 ? 19.186 1.120 -1.137 1.00 68.94 92 VAL A N 1
ATOM 732 C CA . VAL A 1 92 ? 19.627 2.397 -0.537 1.00 68.94 92 VAL A CA 1
ATOM 733 C C . VAL A 1 92 ? 20.917 2.227 0.274 1.00 68.94 92 VAL A C 1
ATOM 735 O O . VAL A 1 92 ? 21.856 3.000 0.108 1.00 68.94 92 VAL A O 1
ATOM 738 N N . ARG A 1 93 ? 21.018 1.179 1.107 1.00 65.94 93 ARG A N 1
ATOM 739 C CA . ARG A 1 93 ? 22.238 0.899 1.890 1.00 65.94 93 ARG A CA 1
ATOM 740 C C . ARG A 1 93 ? 23.456 0.616 1.015 1.00 65.94 93 ARG A C 1
ATOM 742 O O . ARG A 1 93 ? 24.542 1.089 1.327 1.00 65.94 93 ARG A O 1
ATOM 749 N N . SER A 1 94 ? 23.281 -0.149 -0.063 1.00 62.97 94 SER A N 1
ATOM 750 C CA . SER A 1 94 ? 24.392 -0.532 -0.945 1.00 62.97 94 SER A CA 1
ATOM 751 C C . SER A 1 94 ? 25.003 0.635 -1.723 1.00 62.97 94 SER A C 1
ATOM 753 O O . SER A 1 94 ? 26.170 0.561 -2.093 1.00 62.97 94 SER A O 1
ATOM 755 N N . LYS A 1 95 ? 24.239 1.710 -1.951 1.00 60.12 95 LYS A N 1
ATOM 756 C CA . LYS A 1 95 ? 24.675 2.865 -2.749 1.00 60.12 95 LYS A CA 1
ATOM 757 C C . LYS A 1 95 ? 25.286 3.998 -1.921 1.00 60.12 95 LYS A C 1
ATOM 759 O O . LYS A 1 95 ? 25.744 4.974 -2.501 1.00 60.12 95 LYS A O 1
ATOM 764 N N . GLY A 1 96 ? 25.325 3.850 -0.594 1.00 55.41 96 GLY A N 1
ATOM 765 C CA . GLY A 1 96 ? 25.613 4.947 0.322 1.00 55.41 96 GLY A CA 1
ATOM 766 C C . GLY A 1 96 ? 24.451 5.934 0.298 1.00 55.41 96 GLY A C 1
ATOM 767 O O . GLY A 1 96 ? 24.204 6.594 -0.707 1.00 55.41 96 GLY A O 1
ATOM 768 N N . ALA A 1 97 ? 23.705 6.031 1.397 1.00 55.50 97 ALA A N 1
ATOM 769 C CA . ALA A 1 97 ? 22.725 7.097 1.531 1.00 55.50 97 ALA A CA 1
ATOM 770 C C . ALA A 1 97 ? 23.503 8.413 1.642 1.00 55.50 97 ALA A C 1
ATOM 772 O O . ALA A 1 97 ? 23.951 8.783 2.725 1.00 55.50 97 ALA A O 1
ATOM 773 N N . ALA A 1 98 ? 23.733 9.081 0.511 1.00 51.16 98 ALA A N 1
ATOM 774 C CA . ALA A 1 98 ? 24.068 10.491 0.539 1.00 51.16 98 ALA A CA 1
ATOM 775 C C . ALA A 1 98 ? 22.955 11.187 1.326 1.00 51.16 98 ALA A C 1
ATOM 777 O O . ALA A 1 98 ? 21.789 10.803 1.206 1.00 51.16 98 ALA A O 1
ATOM 778 N N . ASP A 1 99 ? 23.330 12.160 2.150 1.00 52.56 99 ASP A N 1
ATOM 779 C CA . ASP A 1 99 ? 22.423 13.012 2.914 1.00 52.56 99 ASP A CA 1
ATOM 780 C C . ASP A 1 99 ? 21.606 13.868 1.935 1.00 52.56 99 ASP A C 1
ATOM 782 O O . ASP A 1 99 ? 21.846 15.052 1.712 1.00 52.56 99 ASP A O 1
ATOM 786 N N . SER A 1 100 ? 20.710 13.219 1.200 1.00 51.84 100 SER A N 1
ATOM 787 C CA . SER A 1 100 ? 19.872 13.853 0.215 1.00 51.84 100 SER A CA 1
ATOM 788 C C . SER A 1 100 ? 18.715 14.427 1.006 1.00 51.84 100 SER A C 1
ATOM 790 O O . SER A 1 100 ? 17.713 13.743 1.231 1.00 51.84 100 SER A O 1
ATOM 792 N N . GLY A 1 101 ? 18.860 15.669 1.462 1.00 54.69 101 GLY A N 1
ATOM 793 C CA . GLY A 1 101 ? 17.771 16.512 1.962 1.00 54.69 101 GLY A CA 1
ATOM 794 C C . GLY A 1 101 ? 16.717 16.798 0.882 1.00 54.69 101 GLY A C 1
ATOM 795 O O . GLY A 1 101 ? 16.318 17.939 0.689 1.00 54.69 101 GLY A O 1
ATOM 796 N N . LEU A 1 102 ? 16.320 15.768 0.130 1.00 59.22 102 LEU A N 1
ATOM 797 C CA . LEU A 1 102 ? 15.351 15.784 -0.945 1.00 59.22 102 LEU A CA 1
ATOM 798 C C . LEU A 1 102 ? 13.973 15.987 -0.327 1.00 59.22 102 LEU A C 1
ATOM 800 O O . LEU A 1 102 ? 13.337 15.052 0.161 1.00 59.22 102 LEU A O 1
ATOM 804 N N . ASP A 1 103 ? 13.544 17.239 -0.360 1.00 69.44 103 ASP A N 1
ATOM 805 C CA . ASP A 1 103 ? 12.152 17.621 -0.219 1.00 69.44 103 ASP A CA 1
ATOM 806 C C . ASP A 1 103 ? 11.468 17.358 -1.567 1.00 69.44 103 ASP A C 1
ATOM 808 O O . ASP A 1 103 ? 11.635 18.115 -2.524 1.00 69.44 103 ASP A O 1
ATOM 812 N N . ILE A 1 104 ? 10.808 16.202 -1.692 1.00 80.19 104 ILE A N 1
ATOM 813 C CA . ILE A 1 104 ? 10.064 15.834 -2.902 1.00 80.19 104 ILE A CA 1
ATOM 814 C C . ILE A 1 104 ? 8.612 16.249 -2.674 1.00 80.19 104 ILE A C 1
ATOM 816 O O . ILE A 1 104 ? 7.884 15.538 -1.974 1.00 80.19 104 ILE A O 1
ATOM 820 N N . PRO A 1 105 ? 8.153 17.363 -3.265 1.00 87.12 105 PRO A N 1
ATOM 821 C CA . PRO A 1 105 ? 6.784 17.798 -3.076 1.00 87.12 105 PRO A CA 1
ATOM 822 C C . PRO A 1 105 ? 5.820 16.885 -3.839 1.00 87.12 105 PRO A C 1
ATOM 824 O O . PRO A 1 105 ? 6.145 16.342 -4.898 1.00 87.12 105 PRO A O 1
ATOM 827 N N . PHE A 1 106 ? 4.589 16.746 -3.343 1.00 89.69 106 PHE A N 1
ATOM 828 C CA . PHE A 1 106 ? 3.618 15.828 -3.947 1.00 89.69 106 PHE A CA 1
ATOM 829 C C . PHE A 1 106 ? 3.283 16.164 -5.412 1.00 89.69 106 PHE A C 1
ATOM 831 O O . PHE A 1 106 ? 3.121 15.253 -6.222 1.00 89.69 106 PHE A O 1
ATOM 838 N N . HIS A 1 107 ? 3.287 17.445 -5.797 1.00 90.75 107 HIS A N 1
ATOM 839 C CA . HIS A 1 107 ? 3.068 17.851 -7.192 1.00 90.75 107 HIS A CA 1
ATOM 840 C C . HIS A 1 107 ? 4.131 17.293 -8.157 1.00 90.75 107 HIS A C 1
ATOM 842 O O . HIS A 1 107 ? 3.849 17.096 -9.338 1.00 90.75 107 HIS A O 1
ATOM 848 N N . ALA A 1 108 ? 5.342 16.977 -7.676 1.00 89.75 108 ALA A N 1
ATOM 849 C CA . ALA A 1 108 ? 6.344 16.297 -8.491 1.00 89.75 108 ALA A CA 1
ATOM 850 C C . ALA A 1 108 ? 5.886 14.871 -8.840 1.00 89.75 108 ALA A C 1
ATOM 852 O O . ALA A 1 108 ? 6.025 14.445 -9.983 1.00 89.75 108 ALA A O 1
ATOM 853 N N . VAL A 1 109 ? 5.258 14.157 -7.897 1.00 91.25 109 VAL A N 1
ATOM 854 C CA . VAL A 1 109 ? 4.658 12.834 -8.146 1.00 91.25 109 VAL A CA 1
ATOM 855 C C . VAL A 1 109 ? 3.519 12.932 -9.165 1.00 91.25 109 VAL A C 1
ATOM 857 O O . VAL A 1 109 ? 3.370 12.052 -10.010 1.00 91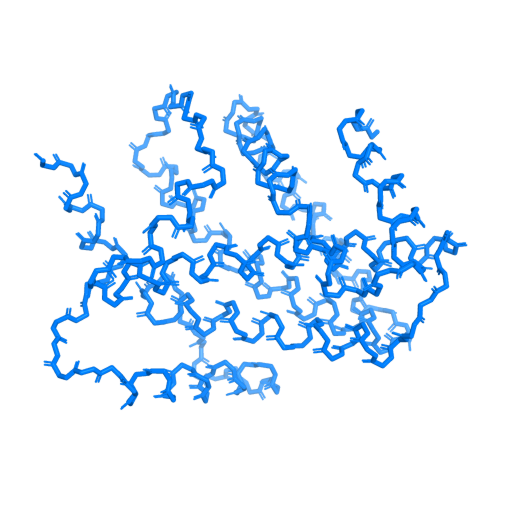.25 109 VAL A O 1
ATOM 860 N N . GLU A 1 110 ? 2.726 14.003 -9.122 1.00 91.69 110 GLU A N 1
ATOM 861 C CA . GLU A 1 110 ? 1.667 14.250 -10.109 1.00 91.69 110 GLU A CA 1
ATOM 862 C C . GLU A 1 110 ? 2.228 14.527 -11.505 1.00 91.69 110 GLU A C 1
ATOM 864 O O . GLU A 1 110 ? 1.711 13.991 -12.486 1.00 91.69 110 GLU A O 1
ATOM 869 N N . ALA A 1 111 ? 3.323 15.284 -11.598 1.00 91.06 111 ALA A N 1
ATOM 870 C CA . ALA A 1 111 ? 4.006 15.540 -12.860 1.00 91.06 111 ALA A CA 1
ATOM 871 C C . ALA A 1 111 ? 4.555 14.250 -13.498 1.00 91.06 111 ALA A C 1
ATOM 873 O O . ALA A 1 111 ? 4.433 14.074 -14.712 1.00 91.06 111 ALA A O 1
ATOM 874 N N . LEU A 1 112 ? 5.084 13.311 -12.698 1.00 90.12 112 LEU A N 1
ATOM 875 C CA . LEU A 1 112 ? 5.557 12.007 -13.190 1.00 90.12 112 LEU A CA 1
ATOM 876 C C . LEU A 1 112 ? 4.444 11.205 -13.888 1.00 90.12 112 LEU A C 1
ATOM 878 O O . LEU A 1 112 ? 4.706 10.487 -14.852 1.00 90.12 112 LEU A O 1
ATOM 882 N N . GLU A 1 113 ? 3.194 11.334 -13.440 1.00 89.19 113 GLU A N 1
ATOM 883 C CA . GLU A 1 113 ? 2.058 10.628 -14.043 1.00 89.19 113 GLU A CA 1
ATOM 884 C C . GLU A 1 113 ? 1.685 11.167 -15.435 1.00 89.19 113 GLU A C 1
ATOM 886 O O . GLU A 1 113 ? 1.120 10.432 -16.244 1.00 89.19 113 GLU A O 1
ATOM 891 N N . GLN A 1 114 ? 2.053 12.414 -15.743 1.00 90.62 114 GLN A N 1
ATOM 892 C CA . GLN A 1 114 ? 1.822 13.041 -17.049 1.00 90.62 114 GLN A CA 1
ATOM 893 C C . GLN A 1 114 ? 2.958 12.787 -18.048 1.00 90.62 114 GLN A C 1
ATOM 895 O O . GLN A 1 114 ? 2.861 13.174 -19.213 1.00 90.62 114 GLN A O 1
ATOM 900 N N . MET A 1 115 ? 4.048 12.140 -17.622 1.00 88.00 115 MET A N 1
ATOM 901 C CA . MET A 1 115 ? 5.181 11.889 -18.505 1.00 88.00 115 MET A CA 1
ATOM 902 C C . MET A 1 115 ? 4.826 10.870 -19.600 1.00 88.00 115 MET A C 1
ATOM 904 O O . MET A 1 115 ? 4.102 9.908 -19.349 1.00 88.00 115 MET A O 1
ATOM 908 N N . PRO A 1 116 ? 5.381 11.012 -20.816 1.00 85.00 116 PRO A N 1
ATOM 909 C CA . PRO A 1 116 ? 5.100 10.090 -21.919 1.00 85.00 116 PRO A CA 1
ATOM 910 C C . PRO A 1 116 ? 5.656 8.676 -21.683 1.00 85.00 116 PRO A C 1
ATOM 912 O O . PRO A 1 116 ? 5.239 7.727 -22.342 1.00 85.00 116 PRO A O 1
ATOM 915 N N . ASN A 1 117 ? 6.602 8.516 -20.754 1.00 85.69 117 ASN A N 1
ATOM 916 C CA . ASN A 1 117 ? 7.221 7.233 -20.446 1.00 85.69 117 ASN A CA 1
ATOM 917 C C . ASN A 1 117 ? 6.328 6.392 -19.516 1.00 85.69 117 ASN A C 1
ATOM 919 O O . ASN A 1 117 ? 6.139 6.734 -18.349 1.00 85.69 117 ASN A O 1
ATOM 923 N N . GLU A 1 118 ? 5.840 5.254 -20.018 1.00 86.06 118 GLU A N 1
ATOM 924 C CA . GLU A 1 118 ? 4.993 4.314 -19.272 1.00 86.06 118 GLU A CA 1
ATOM 925 C C . GLU A 1 118 ? 5.597 3.891 -17.930 1.00 86.06 118 GLU A C 1
ATOM 927 O O . GLU A 1 118 ? 4.910 3.952 -16.911 1.00 86.06 118 GLU A O 1
ATOM 932 N N . SER A 1 119 ? 6.878 3.507 -17.900 1.00 83.69 119 SER A N 1
ATOM 933 C CA . SER A 1 119 ? 7.550 3.078 -16.667 1.00 83.69 119 SER A CA 1
ATOM 934 C C . SER A 1 119 ? 7.521 4.174 -15.601 1.00 83.69 119 SER A C 1
ATOM 936 O O . SER A 1 119 ? 7.278 3.880 -14.431 1.00 83.69 119 SER A O 1
ATOM 938 N N . ILE A 1 120 ? 7.701 5.440 -15.996 1.00 87.31 120 ILE A N 1
ATOM 939 C CA . ILE A 1 120 ? 7.631 6.581 -15.072 1.00 87.31 120 ILE A CA 1
ATOM 940 C C . ILE A 1 120 ? 6.200 6.794 -14.561 1.00 87.31 120 ILE A C 1
ATOM 942 O O . ILE A 1 120 ? 5.995 7.006 -13.365 1.00 87.31 120 ILE A O 1
ATOM 946 N N . ARG A 1 121 ? 5.185 6.649 -15.418 1.00 91.00 121 ARG A N 1
ATOM 947 C CA . ARG A 1 121 ? 3.785 6.732 -14.970 1.00 91.00 121 ARG A CA 1
ATOM 948 C C . ARG A 1 121 ? 3.428 5.614 -13.995 1.00 91.00 121 ARG A C 1
ATOM 950 O O . ARG A 1 121 ? 2.724 5.853 -13.017 1.00 91.00 121 ARG A O 1
ATOM 957 N N . TYR A 1 122 ? 3.917 4.396 -14.227 1.00 91.25 122 TYR A N 1
ATOM 958 C CA . TYR A 1 122 ? 3.730 3.287 -13.290 1.00 91.25 122 TYR A CA 1
ATOM 959 C C . TYR A 1 122 ? 4.491 3.494 -11.980 1.00 91.25 122 TYR A C 1
ATOM 961 O O . TYR A 1 122 ? 3.974 3.109 -10.933 1.00 91.25 122 TYR A O 1
ATOM 969 N N . LEU A 1 123 ? 5.647 4.164 -12.001 1.00 91.56 123 LEU A N 1
ATOM 970 C CA . LEU A 1 123 ? 6.322 4.613 -10.783 1.00 91.56 123 LEU A CA 1
ATOM 971 C C . LEU A 1 123 ? 5.455 5.618 -10.007 1.00 91.56 123 LEU A C 1
ATOM 973 O O . LEU A 1 123 ? 5.254 5.445 -8.807 1.00 91.56 123 LEU A O 1
ATOM 977 N N . ALA A 1 124 ? 4.872 6.617 -10.675 1.00 93.75 124 ALA A N 1
ATOM 978 C CA . ALA A 1 124 ? 3.965 7.574 -10.035 1.00 93.75 124 ALA A CA 1
ATOM 979 C C . ALA A 1 124 ? 2.738 6.880 -9.416 1.00 93.75 124 ALA A C 1
ATOM 981 O O . ALA A 1 124 ? 2.401 7.111 -8.252 1.00 93.75 124 ALA A O 1
ATOM 982 N N . LYS A 1 125 ? 2.112 5.959 -10.162 1.00 95.00 125 LYS A N 1
ATOM 983 C CA . LYS A 1 125 ? 0.996 5.130 -9.679 1.00 95.00 125 LYS A CA 1
ATOM 984 C C . LYS A 1 125 ? 1.397 4.256 -8.498 1.00 95.00 125 LYS A C 1
ATOM 986 O O . LYS A 1 125 ? 0.632 4.150 -7.542 1.00 95.00 125 LYS A O 1
ATOM 991 N N . MET A 1 126 ? 2.595 3.676 -8.526 1.00 95.31 126 MET A N 1
ATOM 992 C CA . MET A 1 126 ? 3.152 2.917 -7.410 1.00 95.31 126 MET A CA 1
ATOM 993 C C . MET A 1 126 ? 3.281 3.798 -6.158 1.00 95.31 126 MET A C 1
ATOM 995 O O . MET A 1 126 ? 2.825 3.389 -5.090 1.00 95.31 126 MET A O 1
ATOM 999 N N . ILE A 1 127 ? 3.829 5.015 -6.282 1.00 94.75 127 ILE A N 1
ATOM 1000 C CA . ILE A 1 127 ? 3.949 5.964 -5.163 1.00 94.75 127 ILE A CA 1
ATOM 1001 C C . ILE A 1 127 ? 2.562 6.303 -4.609 1.00 94.75 127 ILE A C 1
ATOM 1003 O O . ILE A 1 127 ? 2.320 6.077 -3.425 1.00 94.75 127 ILE A O 1
ATOM 1007 N N . LYS A 1 128 ? 1.620 6.756 -5.443 1.00 96.50 128 LYS A N 1
ATOM 1008 C CA . LYS A 1 128 ? 0.259 7.110 -4.995 1.00 96.50 128 LYS A CA 1
ATOM 1009 C C . LYS A 1 128 ? -0.461 5.933 -4.333 1.00 96.50 128 LYS A C 1
ATOM 1011 O O . LYS A 1 128 ? -1.056 6.098 -3.274 1.00 96.50 128 LYS A O 1
ATOM 1016 N N . CYS A 1 129 ? -0.358 4.735 -4.908 1.00 96.19 129 CYS A N 1
ATOM 1017 C CA . CYS A 1 129 ? -0.953 3.526 -4.339 1.00 96.19 129 CYS A CA 1
ATOM 1018 C C . CYS A 1 129 ? -0.349 3.187 -2.971 1.00 96.19 129 CYS A C 1
ATOM 1020 O O . CYS A 1 129 ? -1.070 2.840 -2.040 1.00 96.19 129 CYS A O 1
ATOM 1022 N N . SER A 1 130 ? 0.967 3.345 -2.821 1.00 95.81 130 SER A N 1
ATOM 1023 C CA . SER A 1 130 ? 1.632 3.137 -1.537 1.00 95.81 130 SER A CA 1
ATOM 1024 C C . SER A 1 130 ? 1.262 4.193 -0.491 1.00 95.81 130 SER A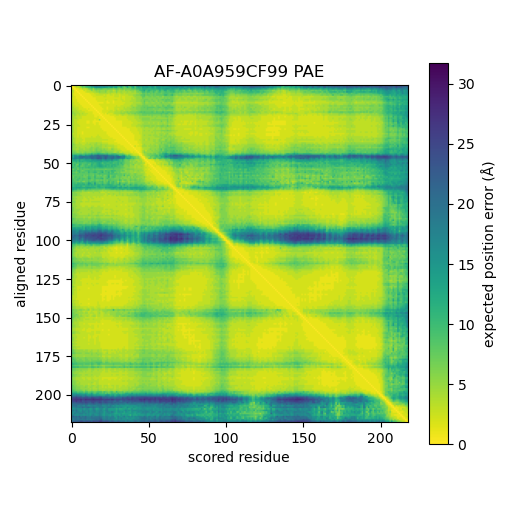 C 1
ATOM 1026 O O . SER A 1 130 ? 1.188 3.858 0.683 1.00 95.81 130 SER A O 1
ATOM 1028 N N . LEU A 1 131 ? 1.027 5.454 -0.874 1.00 96.00 131 LEU A N 1
ATOM 1029 C CA . LEU A 1 131 ? 0.562 6.501 0.050 1.00 96.00 131 LEU A CA 1
ATOM 1030 C C . LEU A 1 131 ? -0.887 6.259 0.477 1.00 96.00 131 LEU A C 1
ATOM 1032 O O . LEU A 1 131 ? -1.231 6.440 1.639 1.00 96.00 131 LEU A O 1
ATOM 1036 N N . PHE A 1 132 ? -1.726 5.783 -0.445 1.00 97.38 132 PHE A N 1
ATOM 1037 C CA . PHE A 1 132 ? -3.080 5.358 -0.107 1.00 97.38 132 PHE A CA 1
ATOM 1038 C C . PHE A 1 132 ? -3.067 4.219 0.916 1.00 97.38 132 PHE A C 1
ATOM 1040 O O . PHE A 1 132 ? -3.852 4.224 1.861 1.00 97.38 132 PHE A O 1
ATOM 1047 N N . PHE A 1 133 ? -2.129 3.279 0.773 1.00 96.06 133 PHE A N 1
ATOM 1048 C CA . PHE A 1 133 ? -1.942 2.210 1.747 1.00 96.06 133 PHE A CA 1
ATOM 1049 C C . PHE A 1 133 ? -1.547 2.732 3.138 1.00 96.06 133 PHE A C 1
ATOM 1051 O O . PHE A 1 133 ? -2.104 2.253 4.122 1.00 96.06 133 PHE A O 1
ATOM 1058 N N . ASP A 1 134 ? -0.677 3.747 3.240 1.00 93.62 134 ASP A N 1
ATOM 1059 C CA . ASP A 1 134 ? -0.377 4.390 4.533 1.00 93.62 134 ASP A CA 1
ATOM 1060 C C . ASP A 1 134 ? -1.658 4.916 5.194 1.00 93.62 134 ASP A C 1
ATOM 1062 O O . ASP A 1 134 ? -1.895 4.656 6.374 1.00 93.62 134 ASP A O 1
ATOM 1066 N N . GLY A 1 135 ? -2.525 5.585 4.428 1.00 95.31 135 GLY A N 1
ATOM 1067 C CA . GLY A 1 135 ? -3.821 6.050 4.921 1.00 95.31 135 GLY A CA 1
ATOM 1068 C C . GLY A 1 135 ? -4.711 4.918 5.438 1.00 95.31 135 GLY A C 1
ATOM 1069 O O . GLY A 1 135 ? -5.280 5.035 6.523 1.00 95.31 135 GLY A O 1
ATOM 1070 N N . LEU A 1 136 ? -4.774 3.790 4.725 1.00 96.00 136 LEU A N 1
ATOM 1071 C CA . LEU A 1 136 ? -5.526 2.610 5.172 1.00 96.00 136 LEU A CA 1
ATOM 1072 C C . LEU A 1 136 ? -4.965 2.015 6.470 1.00 96.00 136 LEU A C 1
ATOM 1074 O O . LEU A 1 136 ? -5.740 1.554 7.305 1.00 96.00 136 LEU A O 1
ATOM 1078 N N . VAL A 1 137 ? -3.644 2.061 6.682 1.00 93.12 137 VAL A N 1
ATOM 1079 C CA . VAL A 1 137 ? -3.020 1.639 7.947 1.00 93.12 137 VAL A CA 1
ATOM 1080 C C . VAL A 1 137 ? -3.464 2.538 9.105 1.00 93.12 137 VAL A C 1
ATOM 1082 O O . VAL A 1 137 ? -3.797 2.022 10.176 1.00 93.12 137 VAL A O 1
ATOM 1085 N N . PHE A 1 138 ? -3.523 3.860 8.904 1.00 92.81 138 PHE A N 1
ATOM 1086 C CA . PHE A 1 138 ? -4.053 4.788 9.912 1.00 92.81 138 PHE A CA 1
ATOM 1087 C C . PHE A 1 138 ? -5.532 4.526 10.202 1.00 92.81 138 PHE A C 1
ATOM 1089 O O . PHE A 1 138 ? -5.902 4.370 11.363 1.00 92.81 138 PHE A O 1
ATOM 1096 N N . VAL A 1 139 ? -6.366 4.419 9.166 1.00 94.88 139 VAL A N 1
ATOM 1097 C CA . VAL A 1 139 ? -7.808 4.160 9.309 1.00 94.88 139 VAL A CA 1
ATOM 1098 C C . VAL A 1 139 ? -8.064 2.851 10.053 1.00 94.88 139 VAL A C 1
ATOM 1100 O O . VAL A 1 139 ? -8.827 2.827 11.016 1.00 94.88 139 VAL A O 1
ATOM 1103 N N . HIS A 1 140 ? -7.370 1.778 9.674 1.00 93.75 140 HIS A N 1
ATOM 1104 C CA . HIS A 1 140 ? -7.456 0.494 10.359 1.00 93.75 140 HIS A CA 1
ATOM 1105 C C . HIS A 1 140 ? -7.046 0.599 11.836 1.00 93.75 140 HIS A C 1
ATOM 1107 O O . HIS A 1 140 ? -7.718 0.049 12.705 1.00 93.75 140 HIS A O 1
ATOM 1113 N N . HIS A 1 141 ? -5.980 1.342 12.151 1.00 90.00 141 HIS A N 1
ATOM 1114 C CA . HIS A 1 141 ? -5.571 1.566 13.537 1.00 90.00 141 HIS A CA 1
ATOM 1115 C C . HIS A 1 141 ? -6.627 2.333 14.352 1.00 90.00 141 HIS A C 1
ATOM 1117 O O . HIS A 1 141 ? -6.896 1.982 15.505 1.00 90.00 141 HIS A O 1
ATOM 1123 N N . LEU A 1 142 ? -7.241 3.365 13.770 1.00 91.31 142 LEU A N 1
ATOM 1124 C CA . LEU A 1 142 ? -8.298 4.144 14.423 1.00 91.31 142 LEU A CA 1
ATOM 1125 C C . LEU A 1 142 ? -9.557 3.306 14.661 1.00 91.31 142 LEU A C 1
ATOM 1127 O O . LEU A 1 142 ? -10.142 3.371 15.742 1.00 91.31 142 LEU A O 1
ATOM 1131 N N . TRP A 1 143 ? -9.915 2.452 13.703 1.00 92.50 143 TRP A N 1
ATOM 1132 C CA . TRP A 1 143 ? -10.991 1.484 13.873 1.00 92.50 143 TRP A CA 1
ATOM 1133 C C . TRP A 1 143 ? -10.692 0.483 15.004 1.00 92.50 143 TRP A C 1
ATOM 1135 O O . TRP A 1 143 ? -11.487 0.351 15.935 1.00 92.50 143 TRP A O 1
ATOM 1145 N N . GLN A 1 144 ? -9.509 -0.147 15.010 1.00 88.69 144 GLN A N 1
ATOM 1146 C CA . GLN A 1 144 ? -9.108 -1.087 16.070 1.00 88.69 144 GLN A CA 1
ATOM 1147 C C . GLN A 1 144 ? -9.103 -0.449 17.468 1.00 88.69 144 GLN A C 1
ATOM 1149 O O . GLN A 1 144 ? -9.374 -1.112 18.468 1.00 88.69 144 GLN A O 1
ATOM 1154 N N . THR A 1 145 ? -8.798 0.847 17.549 1.00 88.12 145 THR A N 1
ATOM 1155 C CA . THR A 1 145 ? -8.801 1.615 18.804 1.00 88.12 145 THR A CA 1
ATOM 1156 C C . THR A 1 145 ? -10.163 2.227 19.138 1.00 88.12 145 THR A C 1
ATOM 1158 O O . THR A 1 145 ? -10.265 2.973 20.111 1.00 88.12 145 THR A O 1
ATOM 1161 N N . LYS A 1 146 ? -11.215 1.881 18.379 1.00 86.25 146 LYS A N 1
ATOM 1162 C CA . LYS A 1 146 ? -12.601 2.352 18.543 1.00 86.25 146 LYS A CA 1
ATOM 1163 C C . LYS A 1 146 ? -12.750 3.875 18.484 1.00 86.25 146 LYS A C 1
ATOM 1165 O O . LYS A 1 146 ? -13.676 4.431 19.067 1.00 86.25 146 LYS A O 1
ATOM 1170 N N . LYS A 1 147 ? -11.831 4.550 17.793 1.00 87.56 147 LYS A N 1
ATOM 1171 C CA . LYS A 1 147 ? -11.881 5.998 17.546 1.00 87.56 147 LYS A CA 1
ATOM 1172 C C . LYS A 1 147 ? -12.674 6.359 16.297 1.00 87.56 147 LYS A C 1
ATOM 1174 O O . LYS A 1 147 ? -13.021 7.516 16.098 1.00 87.56 147 LYS A O 1
ATOM 1179 N N . LEU A 1 148 ? -12.946 5.365 15.461 1.00 89.31 148 LEU A N 1
ATOM 1180 C CA . LEU A 1 148 ? -13.586 5.534 14.175 1.00 89.31 148 LEU A CA 1
ATOM 1181 C C . LEU A 1 148 ? -14.603 4.414 13.963 1.00 89.31 148 LEU A C 1
ATOM 1183 O O . LEU A 1 148 ? -14.268 3.239 14.129 1.00 89.31 148 LEU A O 1
ATOM 1187 N N . ASP A 1 149 ? -15.815 4.791 13.571 1.00 88.88 149 ASP A N 1
ATOM 1188 C CA . ASP A 1 149 ? -16.799 3.866 13.020 1.00 88.88 149 ASP A CA 1
ATOM 1189 C C . ASP A 1 149 ? -16.702 3.901 11.491 1.00 88.88 149 ASP A C 1
ATOM 1191 O O . ASP A 1 149 ? -16.680 4.976 10.887 1.00 88.88 149 ASP A O 1
ATOM 1195 N N . ILE A 1 150 ? -16.560 2.734 10.868 1.00 89.81 150 ILE A N 1
ATOM 1196 C CA . ILE A 1 150 ? -16.315 2.614 9.430 1.00 89.81 150 ILE A CA 1
ATOM 1197 C C . ILE A 1 150 ? -16.940 1.337 8.881 1.00 89.81 150 ILE A C 1
ATOM 1199 O O . ILE A 1 150 ? -16.987 0.300 9.545 1.00 89.81 150 ILE A O 1
ATOM 1203 N N . ASN A 1 151 ? -17.365 1.398 7.621 1.00 91.62 151 ASN A N 1
ATOM 1204 C CA . ASN A 1 151 ? -17.763 0.222 6.869 1.00 91.62 151 ASN A CA 1
ATOM 1205 C C . ASN A 1 151 ? -16.561 -0.728 6.668 1.00 91.62 151 ASN A C 1
ATOM 1207 O O . ASN A 1 151 ? -15.628 -0.438 5.915 1.00 91.62 151 ASN A O 1
ATOM 1211 N N . LEU A 1 152 ? -16.594 -1.883 7.338 1.00 91.69 152 LEU A N 1
ATOM 1212 C CA . LEU A 1 152 ? -15.512 -2.873 7.298 1.00 91.69 152 LEU A CA 1
ATOM 1213 C C . LEU A 1 152 ? -15.385 -3.589 5.958 1.00 91.69 152 LEU A C 1
ATOM 1215 O O . LEU A 1 152 ? -14.281 -3.994 5.595 1.00 91.69 152 LEU A O 1
ATOM 1219 N N . GLU A 1 153 ? -16.478 -3.727 5.214 1.00 92.81 153 GLU A N 1
ATOM 1220 C CA . GLU A 1 153 ? -16.446 -4.294 3.867 1.00 92.81 153 GLU A CA 1
ATOM 1221 C C . GLU A 1 153 ? -15.704 -3.347 2.917 1.00 92.81 153 GLU A C 1
ATOM 1223 O O . GLU A 1 153 ? -14.772 -3.762 2.224 1.00 92.81 153 GLU A O 1
ATOM 1228 N N . GLU A 1 154 ? -16.036 -2.053 2.973 1.00 93.38 154 GLU A N 1
ATOM 1229 C CA . GLU A 1 154 ? -15.345 -1.011 2.210 1.00 93.38 154 GLU A CA 1
ATOM 1230 C C . GLU A 1 154 ? -13.855 -0.959 2.575 1.00 93.38 154 GLU A C 1
ATOM 1232 O O . GLU A 1 154 ? -12.997 -0.951 1.686 1.00 93.38 154 GLU A O 1
ATOM 1237 N N . LEU A 1 155 ? -13.524 -0.978 3.871 1.00 94.44 155 LEU A N 1
ATOM 1238 C CA . LEU A 1 155 ? -12.138 -0.983 4.338 1.00 94.44 155 LEU A CA 1
ATOM 1239 C C . LEU A 1 155 ? -11.382 -2.224 3.835 1.00 94.44 155 LEU A C 1
ATOM 1241 O O . LEU A 1 155 ? -10.294 -2.095 3.272 1.00 94.44 155 LEU A O 1
ATOM 1245 N N . SER A 1 156 ? -11.971 -3.414 3.968 1.00 94.00 156 SER A N 1
ATOM 1246 C CA . SER A 1 156 ? -11.379 -4.682 3.517 1.00 94.00 156 SER A CA 1
ATOM 1247 C C . SER A 1 156 ? -11.115 -4.691 2.015 1.00 94.00 156 SER A C 1
ATOM 1249 O O . SER A 1 156 ? -10.030 -5.078 1.567 1.00 94.00 156 SER A O 1
ATOM 1251 N N . GLN A 1 157 ? -12.090 -4.238 1.223 1.00 94.38 157 GLN A N 1
ATOM 1252 C CA . GLN A 1 157 ? -11.969 -4.149 -0.227 1.00 94.38 157 GLN A CA 1
ATOM 1253 C C . GLN A 1 157 ? -10.863 -3.172 -0.631 1.00 94.38 157 GLN A C 1
ATOM 1255 O O . GLN A 1 157 ? -10.052 -3.496 -1.504 1.00 94.38 157 GLN A O 1
ATOM 1260 N N . ASN A 1 158 ? -10.791 -2.011 0.025 1.00 96.12 158 ASN A N 1
ATOM 1261 C CA . ASN A 1 158 ? -9.739 -1.032 -0.221 1.00 96.12 158 ASN A CA 1
ATOM 1262 C C . ASN A 1 158 ? -8.357 -1.594 0.134 1.00 96.12 158 ASN A C 1
ATOM 1264 O O . ASN A 1 158 ? -7.451 -1.503 -0.689 1.00 96.12 158 ASN A O 1
ATOM 1268 N N . ILE A 1 159 ? -8.191 -2.269 1.278 1.00 96.00 159 ILE A N 1
ATOM 1269 C CA . ILE A 1 159 ? -6.909 -2.892 1.652 1.00 96.00 159 ILE A CA 1
ATOM 1270 C C . ILE A 1 159 ? -6.478 -3.929 0.605 1.00 96.00 159 ILE A C 1
ATOM 1272 O O . ILE A 1 159 ? -5.361 -3.844 0.089 1.00 96.00 159 ILE A O 1
ATOM 1276 N N . ARG A 1 160 ? -7.361 -4.870 0.230 1.00 95.00 160 ARG A N 1
ATOM 1277 C CA . ARG A 1 160 ? -7.057 -5.900 -0.786 1.00 95.00 160 ARG A CA 1
ATOM 1278 C C . ARG A 1 160 ? -6.698 -5.277 -2.130 1.00 95.00 160 ARG A C 1
ATOM 1280 O O . ARG A 1 160 ? -5.705 -5.669 -2.750 1.00 95.00 160 ARG A O 1
ATOM 1287 N N . SER A 1 161 ? -7.508 -4.322 -2.585 1.00 96.06 161 SER A N 1
ATOM 1288 C CA . SER A 1 161 ? -7.330 -3.663 -3.877 1.00 96.06 161 SER A CA 1
ATOM 1289 C C . SER A 1 161 ? -6.020 -2.883 -3.917 1.00 96.06 161 SER A C 1
ATOM 1291 O O . SER A 1 161 ? -5.213 -3.092 -4.824 1.00 96.06 161 SER A O 1
ATOM 1293 N N . THR A 1 162 ? -5.762 -2.043 -2.915 1.00 97.06 162 THR A N 1
ATOM 1294 C CA . THR A 1 162 ? -4.561 -1.208 -2.842 1.00 97.06 162 THR A CA 1
ATOM 1295 C C . THR A 1 162 ? -3.298 -2.052 -2.725 1.00 97.06 162 THR A C 1
ATOM 1297 O O . THR A 1 162 ? -2.343 -1.803 -3.458 1.00 97.06 162 THR A O 1
ATOM 1300 N N . ALA A 1 163 ? -3.285 -3.087 -1.883 1.00 95.88 163 ALA A N 1
ATOM 1301 C CA . ALA A 1 163 ? -2.133 -3.979 -1.765 1.00 95.88 163 ALA A CA 1
ATOM 1302 C C . ALA A 1 163 ? -1.852 -4.734 -3.077 1.00 95.88 163 ALA A C 1
ATOM 1304 O O . ALA A 1 163 ? -0.700 -4.828 -3.509 1.00 95.88 163 ALA A O 1
ATOM 1305 N N . SER A 1 164 ? -2.905 -5.195 -3.762 1.00 96.88 164 SER A N 1
ATOM 1306 C CA . SER A 1 164 ? -2.773 -5.888 -5.048 1.00 96.88 164 SER A CA 1
ATOM 1307 C C . SER A 1 164 ? -2.258 -4.963 -6.157 1.00 96.88 164 SER A C 1
ATOM 1309 O O . SER A 1 164 ? -1.367 -5.338 -6.917 1.00 96.88 164 SER A O 1
ATOM 1311 N N . HIS A 1 165 ? -2.770 -3.731 -6.239 1.00 97.56 165 HIS A N 1
ATOM 1312 C CA . HIS A 1 165 ? -2.298 -2.735 -7.203 1.00 97.56 165 HIS A CA 1
ATOM 1313 C C . HIS A 1 165 ? -0.859 -2.307 -6.918 1.00 97.56 165 HIS A C 1
ATOM 1315 O O . HIS A 1 165 ? -0.054 -2.237 -7.844 1.00 97.56 165 HIS A O 1
ATOM 1321 N N . TYR A 1 166 ? -0.515 -2.069 -5.650 1.00 96.44 166 TYR A N 1
ATOM 1322 C CA . TYR A 1 166 ? 0.839 -1.702 -5.253 1.00 96.44 166 TYR A CA 1
ATOM 1323 C C . TYR A 1 166 ? 1.845 -2.786 -5.653 1.00 96.44 166 TYR A C 1
ATOM 1325 O O . TYR A 1 166 ? 2.801 -2.493 -6.374 1.00 96.44 166 TYR A O 1
ATOM 1333 N N . GLY A 1 167 ? 1.578 -4.046 -5.289 1.00 96.06 167 GLY A N 1
ATOM 1334 C CA . GLY A 1 167 ? 2.407 -5.183 -5.690 1.00 96.06 167 GLY A CA 1
ATOM 1335 C C . GLY A 1 167 ? 2.528 -5.308 -7.211 1.00 96.06 167 GLY A C 1
ATOM 1336 O O . GLY A 1 167 ? 3.635 -5.451 -7.729 1.00 96.06 167 GLY A O 1
ATOM 1337 N N . ALA A 1 168 ? 1.416 -5.167 -7.941 1.00 96.19 168 ALA A N 1
ATOM 1338 C CA . ALA A 1 168 ? 1.415 -5.229 -9.399 1.00 96.19 168 ALA A CA 1
ATOM 1339 C C . ALA A 1 168 ? 2.275 -4.122 -10.027 1.00 96.19 168 ALA A C 1
ATOM 1341 O O . ALA A 1 168 ? 3.082 -4.408 -10.912 1.00 96.19 168 ALA A O 1
ATOM 1342 N N . TYR A 1 169 ? 2.176 -2.876 -9.553 1.00 95.56 169 TYR A N 1
ATOM 1343 C CA . TYR A 1 169 ? 3.018 -1.783 -10.043 1.00 95.56 169 TYR A CA 1
ATOM 1344 C C . TYR A 1 169 ? 4.502 -2.018 -9.744 1.00 95.56 169 TYR A C 1
ATOM 1346 O O . TYR A 1 169 ? 5.326 -1.838 -10.640 1.00 95.56 169 TYR A O 1
ATOM 1354 N N . CYS A 1 170 ? 4.851 -2.502 -8.547 1.00 94.62 170 CYS A N 1
ATOM 1355 C CA . CYS A 1 170 ? 6.227 -2.891 -8.218 1.00 94.62 170 CYS A CA 1
ATOM 1356 C C . CYS A 1 170 ? 6.753 -4.000 -9.146 1.00 94.62 170 CYS A C 1
ATOM 1358 O O . CYS A 1 170 ? 7.916 -3.974 -9.551 1.00 94.62 170 CYS A O 1
ATOM 1360 N N . THR A 1 171 ? 5.896 -4.944 -9.532 1.00 93.50 171 THR A N 1
ATOM 1361 C CA . THR A 1 171 ? 6.204 -6.008 -10.496 1.00 93.50 171 THR A CA 1
ATOM 1362 C C . THR A 1 171 ? 6.379 -5.511 -11.924 1.00 93.50 171 THR A C 1
ATOM 1364 O O . THR A 1 171 ? 7.237 -6.026 -12.648 1.00 93.50 171 THR A O 1
ATOM 1367 N N . ILE A 1 172 ? 5.609 -4.507 -12.336 1.00 91.00 172 ILE A N 1
ATOM 1368 C CA . ILE A 1 172 ? 5.745 -3.864 -13.645 1.00 91.00 172 ILE A CA 1
ATOM 1369 C C . ILE A 1 172 ? 7.086 -3.150 -13.781 1.00 91.00 172 ILE A C 1
ATOM 1371 O O . ILE A 1 172 ? 7.787 -3.359 -14.768 1.00 91.00 172 ILE A O 1
ATOM 1375 N N . ILE A 1 173 ? 7.462 -2.348 -12.785 1.00 89.81 173 ILE A N 1
ATOM 1376 C CA . ILE A 1 173 ? 8.707 -1.567 -12.827 1.00 89.81 173 ILE A CA 1
ATOM 1377 C C . ILE A 1 173 ? 9.947 -2.408 -12.483 1.00 89.81 173 ILE A C 1
ATOM 1379 O O . ILE A 1 173 ? 11.063 -1.900 -12.486 1.00 89.81 173 ILE A O 1
ATOM 1383 N N . GLY A 1 174 ? 9.772 -3.697 -12.177 1.00 89.06 174 GLY A N 1
ATOM 1384 C CA . GLY A 1 174 ? 10.870 -4.613 -11.868 1.00 89.06 174 GLY A CA 1
ATOM 1385 C C . GLY A 1 174 ? 11.467 -4.452 -10.468 1.00 89.06 174 GLY A C 1
ATOM 1386 O O . GLY A 1 174 ? 12.555 -4.959 -10.228 1.00 89.06 174 GLY A O 1
ATOM 1387 N N . LEU A 1 175 ? 10.772 -3.781 -9.545 1.00 89.50 175 LEU A N 1
ATOM 1388 C CA . LEU A 1 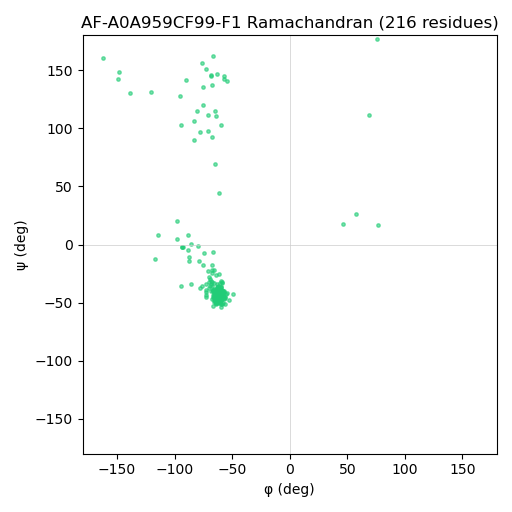175 ? 11.226 -3.594 -8.164 1.00 89.50 175 LEU A CA 1
ATOM 1389 C C . LEU A 1 175 ? 11.048 -4.859 -7.310 1.00 89.50 175 LEU A C 1
ATOM 1391 O O . LEU A 1 175 ? 11.859 -5.144 -6.434 1.00 89.50 175 LEU A O 1
ATOM 1395 N N . TRP A 1 176 ? 9.981 -5.619 -7.553 1.00 93.81 176 TRP A N 1
ATOM 1396 C CA . TRP A 1 176 ? 9.675 -6.842 -6.814 1.00 93.81 176 TRP A CA 1
ATOM 1397 C C . TRP A 1 176 ? 8.945 -7.845 -7.701 1.00 93.81 176 TRP A C 1
ATOM 1399 O O . TRP A 1 176 ? 8.097 -7.461 -8.501 1.00 93.81 176 TRP A O 1
ATOM 1409 N N . GLN A 1 177 ? 9.248 -9.131 -7.551 1.00 92.62 177 GLN A N 1
ATOM 1410 C CA . GLN A 1 177 ? 8.515 -10.209 -8.212 1.00 92.62 177 GLN A CA 1
ATOM 1411 C C . GLN A 1 177 ? 7.927 -11.136 -7.146 1.00 92.62 177 GLN A C 1
ATOM 1413 O O . GLN A 1 177 ? 8.661 -11.534 -6.233 1.00 92.62 177 GLN A O 1
ATOM 1418 N N . PRO A 1 178 ? 6.632 -11.487 -7.236 1.00 91.50 178 PRO A N 1
ATOM 1419 C CA . PRO A 1 178 ? 6.077 -12.536 -6.401 1.00 91.50 178 PRO A CA 1
ATOM 1420 C C . PRO A 1 178 ? 6.758 -13.864 -6.729 1.00 91.50 178 PRO A C 1
ATOM 1422 O O . PRO A 1 178 ? 7.111 -14.122 -7.878 1.00 91.50 178 PRO A O 1
ATOM 1425 N N . LYS A 1 179 ? 6.922 -14.714 -5.716 1.00 90.19 179 LYS A N 1
ATOM 1426 C CA . LYS A 1 179 ? 7.438 -16.069 -5.915 1.00 90.19 179 LYS A CA 1
ATOM 1427 C C . LYS A 1 179 ? 6.421 -16.907 -6.684 1.00 90.19 179 LYS A C 1
ATOM 1429 O O . LYS A 1 179 ? 5.210 -16.741 -6.495 1.00 90.19 179 LYS A O 1
ATOM 1434 N N . ASP A 1 180 ? 6.894 -17.804 -7.538 1.00 88.12 180 ASP A N 1
ATOM 1435 C CA . ASP A 1 180 ? 6.006 -18.628 -8.358 1.00 88.12 180 ASP A CA 1
ATOM 1436 C C . ASP A 1 180 ? 5.191 -19.583 -7.485 1.00 88.12 180 ASP A C 1
ATOM 1438 O O . ASP A 1 180 ? 3.984 -19.681 -7.685 1.00 88.12 180 ASP A O 1
ATOM 1442 N N . GLU A 1 181 ? 5.810 -20.138 -6.442 1.00 93.12 181 GLU A N 1
ATOM 1443 C CA . GLU A 1 181 ? 5.205 -21.054 -5.473 1.00 93.12 181 GLU A CA 1
ATOM 1444 C C . GLU A 1 181 ? 4.249 -20.402 -4.454 1.00 93.12 181 GLU A C 1
ATOM 1446 O O . GLU A 1 181 ? 3.611 -21.108 -3.673 1.00 93.12 181 GLU A O 1
ATOM 1451 N N . ASP A 1 182 ? 4.152 -19.068 -4.412 1.00 90.12 182 ASP A N 1
ATOM 1452 C CA . ASP A 1 182 ? 3.230 -18.379 -3.503 1.00 90.12 182 ASP A CA 1
ATOM 1453 C C . ASP A 1 182 ? 1.817 -18.323 -4.107 1.00 90.12 182 ASP A C 1
ATOM 1455 O O . ASP A 1 182 ? 1.540 -17.583 -5.061 1.00 90.12 182 ASP A O 1
ATOM 1459 N N . GLU A 1 183 ? 0.939 -19.150 -3.535 1.00 88.56 183 GLU A N 1
ATOM 1460 C CA .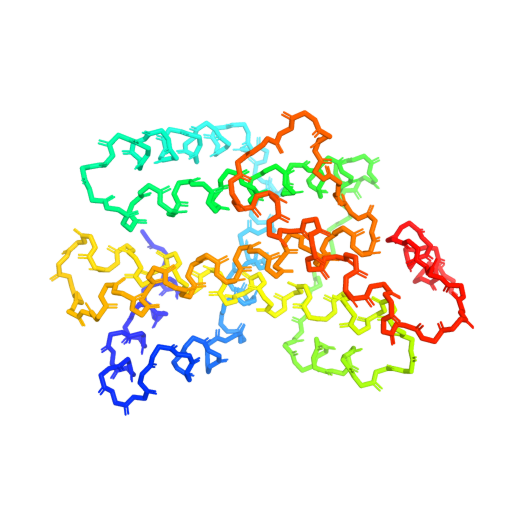 GLU A 1 183 ? -0.427 -19.419 -3.997 1.00 88.56 183 GLU A CA 1
ATOM 1461 C C . GLU A 1 183 ? -1.507 -18.611 -3.260 1.00 88.56 183 GLU A C 1
ATOM 1463 O O . GLU A 1 183 ? -2.703 -18.812 -3.498 1.00 88.56 183 GLU A O 1
ATOM 1468 N N . ARG A 1 184 ? -1.124 -17.685 -2.367 1.00 92.31 184 ARG A N 1
ATOM 1469 C CA . ARG A 1 184 ? -2.087 -16.818 -1.668 1.00 92.31 184 ARG A CA 1
ATOM 1470 C C . ARG A 1 184 ? -2.929 -16.026 -2.673 1.00 92.31 184 ARG A C 1
ATOM 1472 O O . ARG A 1 184 ? -2.421 -15.543 -3.688 1.00 92.31 184 ARG A O 1
ATOM 1479 N N . GLN A 1 185 ? -4.215 -15.827 -2.374 1.00 92.38 185 GLN A N 1
ATOM 1480 C CA . GLN A 1 185 ? -5.145 -15.154 -3.293 1.00 92.38 185 GLN A CA 1
ATOM 1481 C C . GLN A 1 185 ? -4.673 -13.743 -3.675 1.00 92.38 185 GLN A C 1
ATOM 1483 O O . GLN A 1 185 ? -4.734 -13.364 -4.844 1.00 92.38 185 GLN A O 1
ATOM 1488 N N . ILE A 1 186 ? -4.150 -12.981 -2.714 1.00 93.56 186 ILE A N 1
ATOM 1489 C CA . ILE A 1 186 ? -3.595 -11.645 -2.954 1.00 93.56 186 ILE A CA 1
ATOM 1490 C C . ILE A 1 186 ? -2.406 -11.668 -3.932 1.00 93.56 186 ILE A C 1
ATOM 1492 O O . ILE A 1 186 ? -2.296 -10.800 -4.797 1.00 93.56 186 ILE A O 1
ATOM 1496 N N . ILE A 1 187 ? -1.561 -12.701 -3.880 1.00 95.50 187 ILE A N 1
ATOM 1497 C CA . ILE A 1 187 ? -0.418 -12.869 -4.787 1.00 95.50 187 ILE A CA 1
ATOM 1498 C C . ILE A 1 187 ? -0.884 -13.251 -6.191 1.00 95.50 187 ILE A C 1
ATOM 1500 O O . ILE A 1 187 ? -0.386 -12.705 -7.178 1.00 95.50 187 ILE A O 1
ATOM 1504 N N . ARG A 1 188 ? -1.884 -14.131 -6.305 1.00 94.62 188 ARG A N 1
ATOM 1505 C CA . ARG A 1 188 ? -2.526 -14.433 -7.592 1.00 94.62 188 ARG A CA 1
ATOM 1506 C C . ARG A 1 188 ? -3.130 -13.176 -8.219 1.00 94.62 188 ARG A C 1
ATOM 1508 O O . ARG A 1 188 ? -2.891 -12.912 -9.395 1.00 94.62 188 ARG A O 1
ATOM 1515 N N . ASN A 1 189 ? -3.828 -12.357 -7.430 1.00 95.44 189 ASN A N 1
ATOM 1516 C CA . ASN A 1 189 ? -4.389 -11.084 -7.891 1.00 95.44 189 ASN A CA 1
ATOM 1517 C C . ASN A 1 189 ? -3.296 -10.136 -8.405 1.00 95.44 189 ASN A C 1
ATOM 1519 O O . ASN A 1 189 ? -3.450 -9.551 -9.474 1.00 95.44 189 ASN A O 1
ATOM 1523 N N . ILE A 1 190 ? -2.170 -10.030 -7.693 1.00 96.44 190 ILE A N 1
ATOM 1524 C CA . ILE A 1 190 ? -0.997 -9.262 -8.135 1.00 96.44 190 ILE A CA 1
ATOM 1525 C C . ILE A 1 190 ? -0.480 -9.769 -9.484 1.00 96.44 190 ILE A C 1
ATOM 1527 O O . ILE A 1 190 ? -0.287 -8.967 -10.398 1.00 96.44 190 ILE A O 1
ATOM 1531 N N . LYS A 1 191 ? -0.263 -11.086 -9.624 1.00 95.50 191 LYS A N 1
ATOM 1532 C CA . LYS A 1 191 ? 0.231 -11.707 -10.867 1.00 95.50 191 LYS A CA 1
ATOM 1533 C C . LYS A 1 191 ? -0.706 -11.391 -12.045 1.00 95.50 191 LYS A C 1
ATOM 1535 O O . LYS A 1 191 ? -0.235 -10.976 -13.104 1.00 95.50 191 LYS A O 1
ATOM 1540 N N . ILE A 1 192 ? -2.022 -11.509 -11.841 1.00 94.00 192 ILE A N 1
ATOM 1541 C CA . ILE A 1 192 ? -3.055 -11.203 -12.846 1.00 94.00 192 ILE A CA 1
ATOM 1542 C C . ILE A 1 192 ? -3.045 -9.716 -13.221 1.00 94.00 192 ILE A C 1
ATOM 1544 O O . ILE A 1 192 ? -2.986 -9.381 -14.405 1.00 94.00 192 ILE A O 1
ATOM 1548 N N . LEU A 1 193 ? -3.067 -8.814 -12.235 1.00 95.44 193 LEU A N 1
ATOM 1549 C CA . LEU A 1 193 ? -3.055 -7.368 -12.475 1.00 95.44 193 LEU A CA 1
ATOM 1550 C C . LEU A 1 193 ? -1.780 -6.928 -13.196 1.00 95.44 193 LEU A C 1
ATOM 1552 O O . LEU A 1 193 ? -1.849 -6.149 -14.145 1.00 95.44 193 LEU A O 1
ATOM 1556 N N . ALA A 1 194 ? -0.623 -7.460 -12.802 1.00 93.81 194 ALA A N 1
ATOM 1557 C CA . ALA A 1 194 ? 0.634 -7.187 -13.482 1.00 93.81 194 ALA A CA 1
ATOM 1558 C C . ALA A 1 194 ? 0.598 -7.663 -14.943 1.00 93.81 194 ALA A C 1
ATOM 1560 O O . ALA A 1 194 ? 1.000 -6.919 -15.834 1.00 93.81 194 ALA A O 1
ATOM 1561 N N . ALA A 1 195 ? 0.083 -8.864 -15.220 1.00 91.25 195 ALA A N 1
ATOM 1562 C CA . ALA A 1 195 ? -0.072 -9.351 -16.592 1.00 91.25 195 ALA A CA 1
ATOM 1563 C C . ALA A 1 195 ? -1.004 -8.448 -17.424 1.00 91.25 195 ALA A C 1
ATOM 1565 O O . ALA A 1 195 ? -0.656 -8.070 -18.543 1.00 91.25 195 ALA A O 1
ATOM 1566 N N . HIS A 1 196 ? -2.132 -8.026 -16.848 1.00 91.19 196 HIS A N 1
ATOM 1567 C CA . HIS A 1 196 ? -3.081 -7.098 -17.476 1.00 91.19 196 HIS A CA 1
ATOM 1568 C C . HIS A 1 196 ? -2.477 -5.720 -17.763 1.00 91.19 196 HIS A C 1
ATOM 1570 O O . HIS A 1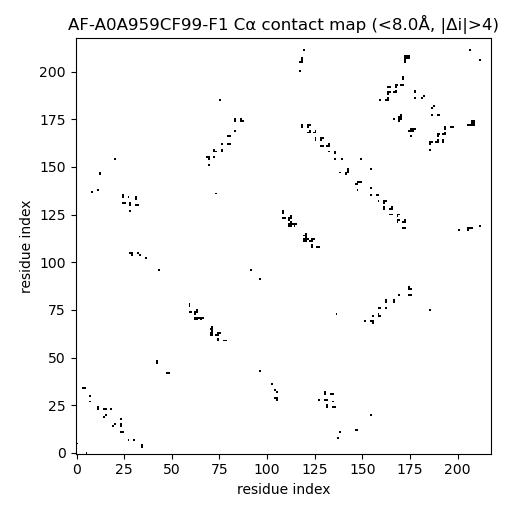 196 ? -2.711 -5.131 -18.819 1.00 91.19 196 HIS A O 1
ATOM 1576 N N . PHE A 1 197 ? -1.673 -5.182 -16.846 1.00 91.00 197 PHE A N 1
ATOM 1577 C CA . PHE A 1 197 ? -0.973 -3.921 -17.083 1.00 91.00 197 PHE A CA 1
ATOM 1578 C C . PHE A 1 197 ? 0.070 -4.057 -18.194 1.00 91.00 197 PHE A C 1
ATOM 1580 O O . PHE A 1 197 ? 0.143 -3.170 -19.041 1.00 91.00 197 PHE A O 1
ATOM 1587 N N . ARG A 1 198 ? 0.806 -5.179 -18.264 1.00 87.44 198 ARG A N 1
ATOM 1588 C CA . ARG A 1 198 ? 1.749 -5.450 -19.368 1.00 87.44 198 ARG A CA 1
ATOM 1589 C C . ARG A 1 198 ? 1.045 -5.516 -20.719 1.00 87.44 198 ARG A C 1
ATOM 1591 O O . ARG A 1 198 ? 1.547 -4.936 -21.672 1.00 87.44 198 ARG A O 1
ATOM 1598 N N . SER A 1 199 ? -0.118 -6.167 -20.811 1.00 83.81 199 SER A N 1
ATOM 1599 C CA . SER A 1 199 ? -0.843 -6.289 -22.087 1.00 83.81 199 SER A CA 1
ATOM 1600 C C . SER A 1 199 ? -1.397 -4.963 -22.610 1.00 83.81 199 SER A C 1
ATOM 1602 O O . SER A 1 199 ? -1.675 -4.846 -23.798 1.00 83.81 199 SER A O 1
ATOM 1604 N N . LYS A 1 200 ? -1.585 -3.969 -21.733 1.00 79.56 200 LYS A N 1
ATOM 1605 C CA . LYS A 1 200 ? -2.058 -2.626 -22.101 1.00 79.56 200 LYS A CA 1
ATOM 1606 C C . LYS A 1 200 ? -0.943 -1.663 -22.499 1.00 79.56 200 LYS A C 1
ATOM 1608 O O . LYS A 1 200 ? -1.241 -0.570 -22.973 1.00 79.56 200 LYS A O 1
ATOM 1613 N N . MET A 1 201 ? 0.317 -2.026 -22.280 1.00 75.44 201 MET A N 1
ATOM 1614 C CA . MET A 1 201 ? 1.441 -1.190 -22.684 1.00 75.44 201 MET A CA 1
ATOM 1615 C C . MET A 1 201 ? 1.638 -1.291 -24.193 1.00 75.44 201 MET A C 1
ATOM 1617 O O . MET A 1 201 ? 1.627 -2.386 -24.756 1.00 75.44 201 MET A O 1
ATOM 1621 N N . ALA A 1 202 ? 1.848 -0.147 -24.849 1.00 63.31 202 ALA A N 1
ATOM 1622 C CA . ALA A 1 202 ? 2.285 -0.136 -26.238 1.00 63.31 202 ALA A CA 1
ATOM 1623 C C . ALA A 1 202 ? 3.608 -0.922 -26.372 1.00 63.31 202 ALA A C 1
ATOM 1625 O O . ALA A 1 202 ? 4.432 -0.868 -25.453 1.00 63.31 202 ALA A O 1
ATOM 1626 N N . PRO A 1 203 ? 3.845 -1.639 -27.487 1.00 51.56 203 PRO A N 1
ATOM 1627 C CA . PRO A 1 203 ? 5.110 -2.326 -27.720 1.00 51.56 203 PRO A CA 1
ATOM 1628 C C . PRO A 1 203 ? 6.257 -1.305 -27.717 1.00 51.56 203 PRO A C 1
ATOM 1630 O O . PRO A 1 203 ? 6.453 -0.542 -28.658 1.00 51.56 203 PRO A O 1
ATOM 1633 N N . GLY A 1 204 ? 6.991 -1.272 -26.610 1.00 55.66 204 GLY A N 1
ATOM 1634 C CA . GLY A 1 204 ? 8.061 -0.331 -26.315 1.00 55.66 204 GLY A CA 1
ATOM 1635 C C . GLY A 1 204 ? 8.937 -0.878 -25.190 1.00 55.66 204 GLY A C 1
ATOM 1636 O O . GLY A 1 204 ? 8.551 -1.802 -24.470 1.00 55.66 204 GLY A O 1
ATOM 1637 N N . ARG A 1 205 ? 10.160 -0.356 -25.063 1.00 56.59 205 ARG A N 1
ATOM 1638 C CA . ARG A 1 205 ? 11.135 -0.853 -24.084 1.00 56.59 205 ARG A CA 1
ATOM 1639 C C . ARG A 1 205 ? 10.678 -0.459 -22.676 1.00 56.59 205 ARG A C 1
ATOM 1641 O O . ARG A 1 205 ? 10.692 0.719 -22.332 1.00 56.59 205 ARG A O 1
ATOM 1648 N N . LEU A 1 206 ? 10.275 -1.441 -21.871 1.00 59.06 206 LEU A N 1
ATOM 1649 C CA . LEU A 1 206 ? 10.093 -1.254 -20.434 1.00 59.06 206 LEU A CA 1
ATOM 1650 C C . LEU A 1 206 ? 11.454 -0.951 -19.816 1.00 59.06 206 LEU A C 1
ATOM 1652 O O . LEU A 1 206 ? 12.343 -1.804 -19.821 1.00 59.06 206 LEU A O 1
ATOM 1656 N N . TYR A 1 207 ? 11.599 0.254 -19.281 1.00 60.00 207 TYR A N 1
ATOM 1657 C CA . TYR A 1 207 ? 12.716 0.576 -18.408 1.00 60.00 207 TYR A CA 1
ATOM 1658 C C . TYR A 1 207 ? 12.431 -0.064 -17.055 1.00 60.00 207 TYR A C 1
ATOM 1660 O O . TYR A 1 207 ? 11.398 0.229 -16.439 1.00 60.00 207 TYR A O 1
ATOM 1668 N N . LYS A 1 208 ? 13.315 -0.963 -16.619 1.00 68.75 208 LYS A N 1
ATOM 1669 C CA . LYS A 1 208 ? 13.309 -1.452 -15.240 1.00 68.75 208 LYS A CA 1
ATOM 1670 C C . LYS A 1 208 ? 13.692 -0.301 -14.316 1.00 68.75 208 LYS A C 1
ATOM 1672 O O . LYS A 1 208 ? 14.284 0.684 -14.753 1.00 68.75 208 LYS A O 1
ATOM 1677 N N . PHE A 1 209 ? 13.402 -0.439 -13.027 1.00 61.03 209 PHE A N 1
ATOM 1678 C CA . PHE A 1 209 ? 13.802 0.537 -12.015 1.00 61.03 209 PHE A CA 1
ATOM 1679 C C . PHE A 1 209 ? 15.296 0.900 -12.125 1.00 61.03 209 PHE A C 1
ATOM 1681 O O . PHE A 1 209 ? 15.646 2.072 -12.145 1.00 61.03 209 PHE A O 1
ATOM 1688 N N . GLU A 1 210 ? 16.154 -0.096 -12.348 1.00 65.38 210 GLU A N 1
ATOM 1689 C CA . GLU A 1 210 ? 17.600 0.067 -12.574 1.00 65.38 210 GLU A CA 1
ATOM 1690 C C . GLU A 1 210 ? 17.944 0.930 -13.801 1.00 65.38 210 GLU A C 1
ATOM 1692 O O . GLU A 1 210 ? 18.967 1.614 -13.821 1.00 65.38 210 GLU A O 1
ATOM 1697 N N . ASP A 1 211 ? 17.109 0.901 -14.841 1.00 69.12 211 ASP A N 1
ATOM 1698 C CA . ASP A 1 211 ? 17.297 1.730 -16.027 1.00 69.12 211 ASP A CA 1
ATOM 1699 C C . ASP A 1 211 ? 16.842 3.172 -15.770 1.00 69.12 211 ASP A C 1
ATOM 1701 O O . ASP A 1 211 ? 17.514 4.105 -16.205 1.00 69.12 211 ASP A O 1
ATOM 1705 N N . LEU A 1 212 ? 15.751 3.365 -15.015 1.00 64.56 212 LEU A N 1
ATOM 1706 C CA . LEU A 1 212 ? 15.295 4.693 -14.582 1.00 64.56 212 LEU A CA 1
ATOM 1707 C C . LEU A 1 212 ? 16.352 5.387 -13.713 1.00 64.56 212 LEU A C 1
ATOM 1709 O O . LEU A 1 212 ? 16.608 6.577 -13.879 1.00 64.56 212 LEU A O 1
ATOM 1713 N N . GLU A 1 213 ? 17.015 4.634 -12.834 1.00 61.41 213 GLU A N 1
ATOM 1714 C CA . GLU A 1 213 ? 18.116 5.146 -12.015 1.00 61.41 213 GLU A CA 1
ATOM 1715 C C . GLU A 1 213 ? 19.296 5.636 -12.866 1.00 61.41 213 GLU A C 1
ATOM 1717 O O . GLU A 1 213 ? 19.851 6.696 -12.590 1.00 61.41 213 GLU A O 1
ATOM 1722 N N . LYS A 1 214 ? 19.666 4.904 -13.927 1.00 64.88 214 LYS A N 1
ATOM 1723 C CA . LYS A 1 214 ? 20.732 5.329 -14.856 1.00 64.88 214 LYS A CA 1
ATOM 1724 C C . LYS A 1 214 ? 20.355 6.583 -15.638 1.00 64.88 214 LYS A C 1
ATOM 1726 O O . LYS A 1 214 ? 21.232 7.374 -15.962 1.00 64.88 214 LYS A O 1
ATOM 1731 N N . MET A 1 215 ? 19.074 6.757 -15.959 1.00 63.81 215 MET A N 1
ATOM 1732 C CA . MET A 1 215 ? 18.591 7.946 -16.664 1.00 63.81 215 MET A CA 1
ATOM 1733 C C . MET A 1 215 ? 18.640 9.201 -15.789 1.00 63.81 215 MET A C 1
ATOM 1735 O O . MET A 1 215 ? 18.873 10.274 -16.323 1.00 63.81 215 MET A O 1
ATOM 1739 N N . ALA A 1 216 ? 18.453 9.074 -14.472 1.00 56.78 216 ALA A N 1
ATOM 1740 C CA . ALA A 1 216 ? 18.522 10.200 -13.536 1.00 56.78 216 ALA A CA 1
ATOM 1741 C C . ALA A 1 216 ? 19.958 10.636 -13.177 1.00 56.78 216 ALA A C 1
ATOM 1743 O O . ALA A 1 216 ? 20.140 11.694 -12.583 1.00 56.78 216 ALA A O 1
ATOM 1744 N N . ALA A 1 217 ? 20.965 9.814 -13.486 1.00 52.81 217 ALA A N 1
ATOM 1745 C CA . ALA A 1 217 ? 22.371 10.073 -13.165 1.00 52.81 217 ALA A CA 1
ATOM 1746 C C . ALA A 1 217 ? 23.160 10.769 -14.295 1.00 52.81 217 ALA A C 1
ATOM 1748 O O . ALA A 1 217 ? 24.345 11.048 -14.109 1.00 52.81 217 ALA A O 1
ATOM 1749 N N . ASN A 1 218 ? 22.522 11.018 -15.444 1.00 41.03 218 ASN A N 1
ATOM 1750 C CA . ASN A 1 218 ? 23.075 11.739 -16.598 1.00 41.03 218 ASN A CA 1
ATOM 1751 C C . ASN A 1 218 ? 22.367 13.084 -16.768 1.00 41.03 218 ASN A C 1
ATOM 1753 O O . ASN A 1 218 ? 23.024 14.012 -17.285 1.00 41.03 218 ASN A O 1
#

Foldseek 3Di:
DDPLLVVLLVQCLVCCVPPNQPCSLLVCLQSLVVVVVVVVLCCLVPVCVVVVLVVLVVQLVVLCVDPDPLSVLLSVLSVLVSVLVVLVVVVCVVVDVDSPPDPDGLVNLVVQCVDPAPLSVLVSVLSSLVSSLVSLVSVVVCVVVVVDDDDSVVSSCSSLVSSLSNLLSCVQLVSDDDDPPDPDPSNVSNVVSNVVSVVPDDPDDRHHPVNVVVVVVD

Mean predicted aligned error: 6.6 Å

Nearest PDB structures (foldseek):
  5u1b-assembly1_A  TM=3.642E-01  e=4.764E+00  Neisseria gonorrhoeae
  3mpx-assembly1_A  TM=2.370E-01  e=1.539E+00  Homo sapiens

Sequence (218 aa):
MSRASQEIIDLIEFRLPQKGLDETIRGLFPDFLELRLKVGQWIIAGNNLERRSTAVHKKVQELYQSEDEVGQIMAEALDITSAISKIILKQVRSKGAADSGLDIPFHAVEALEQMPNESIRYLAKMIKCSLFFDGLVFVHHLWQTKKLDINLEELSQNIRSTASHYGAYCTIIGLWQPKDEDERQIIRNIKILAAHFRSKMAPGRLYKFEDLEKMAAN

pLDDT: mean 84.28, std 12.48, range [41.03, 97.56]

Secondary structure (DSSP, 8-state):
--HHHHHHHHHHHHHHHHHHHHHHHHTTHHHHHHHHHHHHHHHHHT--HHHHHHHHHHHHHHHHT-SSHHHHHHHHHHHHHHHHHHHHHHHHHHT----------HHHHHHHHTSS-HHHHHHHHHHHHHHHHHHHHHHHHHHHTTS----HHHHHHHHHHHHHHHHHHHHHTTS----TT---HHHHHHHHHHHHHHHTS-SS----HHHHHHHHT-